Protein AF-A0AAU7U6W8-F1 (afdb_monomer)

pLDDT: mean 80.26, std 17.43, range [21.86, 97.75]

Organism: NCBI:txid694439

Radius of gyration: 20.8 Å; Cα contacts (8 Å, |Δi|>4): 587; chains: 1; bounding box: 49×66×52 Å

Structure (mmCIF, N/CA/C/O backbone):
data_AF-A0AAU7U6W8-F1
#
_entry.id   AF-A0AAU7U6W8-F1
#
loop_
_atom_site.group_PDB
_atom_site.id
_atom_site.type_symbol
_atom_site.label_atom_id
_atom_site.label_alt_id
_atom_site.label_comp_id
_atom_site.label_asym_id
_atom_site.label_entity_id
_atom_site.label_seq_id
_atom_site.pdbx_PDB_ins_code
_atom_site.Cartn_x
_atom_site.Cartn_y
_atom_site.Cartn_z
_atom_site.occupancy
_atom_site.B_iso_or_equiv
_atom_site.auth_seq_id
_atom_site.auth_comp_id
_atom_site.auth_asym_id
_atom_site.auth_atom_id
_atom_site.pdbx_PDB_model_num
ATOM 1 N N . MET A 1 1 ? 2.003 -12.734 16.819 1.00 37.19 1 MET A N 1
ATOM 2 C CA . MET A 1 1 ? 2.638 -13.748 15.953 1.00 37.19 1 MET A CA 1
ATOM 3 C C . MET A 1 1 ? 1.635 -14.124 14.878 1.00 37.19 1 MET A C 1
ATOM 5 O O . MET A 1 1 ? 0.675 -14.835 15.171 1.00 37.19 1 MET A O 1
ATOM 9 N N . ARG A 1 2 ? 1.799 -13.573 13.674 1.00 48.47 2 ARG A N 1
ATOM 10 C CA . ARG A 1 2 ? 1.061 -13.998 12.485 1.00 48.47 2 ARG A CA 1
ATOM 11 C C . ARG A 1 2 ? 1.274 -15.499 12.285 1.00 48.47 2 ARG A C 1
ATOM 13 O O . ARG A 1 2 ? 2.402 -15.979 12.360 1.00 48.47 2 ARG A O 1
ATOM 20 N N . ARG A 1 3 ? 0.199 -16.268 12.082 1.00 44.19 3 ARG A N 1
ATOM 21 C CA . ARG A 1 3 ? 0.349 -17.634 11.563 1.00 44.19 3 ARG A CA 1
ATOM 22 C C . ARG A 1 3 ? 0.648 -17.501 10.078 1.00 44.19 3 ARG A C 1
ATOM 24 O O . ARG A 1 3 ? -0.109 -16.837 9.373 1.00 44.19 3 ARG A O 1
ATOM 31 N N . LEU A 1 4 ? 1.747 -18.103 9.633 1.00 52.22 4 LEU A N 1
ATOM 32 C CA . LEU A 1 4 ? 2.069 -18.187 8.212 1.00 52.22 4 LEU A CA 1
ATOM 33 C C . LEU A 1 4 ? 0.865 -18.747 7.443 1.00 52.22 4 LEU A C 1
ATOM 35 O O . LEU A 1 4 ? 0.163 -19.624 7.971 1.00 52.22 4 LEU A O 1
ATOM 39 N N . PRO A 1 5 ? 0.650 -18.327 6.187 1.00 56.53 5 PRO A N 1
ATOM 40 C CA . PRO A 1 5 ? -0.171 -19.106 5.279 1.00 56.53 5 PRO A CA 1
ATOM 41 C C . PRO A 1 5 ? 0.381 -20.543 5.263 1.00 56.53 5 PRO A C 1
ATOM 43 O O . PRO A 1 5 ? 1.592 -20.718 5.099 1.00 56.53 5 PRO A O 1
ATOM 46 N N . PRO A 1 6 ? -0.454 -21.585 5.427 1.00 62.78 6 PRO A N 1
ATOM 47 C CA . PRO A 1 6 ? 0.004 -22.978 5.501 1.00 62.78 6 PRO A CA 1
ATOM 48 C C . PRO A 1 6 ? 0.821 -23.429 4.276 1.00 62.78 6 PRO A C 1
ATOM 50 O O . PRO A 1 6 ? 1.491 -24.460 4.324 1.00 62.78 6 PRO A O 1
ATOM 53 N N . ASP A 1 7 ? 0.796 -22.656 3.190 1.00 72.69 7 ASP A N 1
ATOM 54 C CA . ASP A 1 7 ? 1.505 -22.936 1.951 1.00 72.69 7 ASP A CA 1
ATOM 55 C C . ASP A 1 7 ? 3.023 -22.724 1.994 1.00 72.69 7 ASP A C 1
ATOM 57 O O . ASP A 1 7 ? 3.719 -23.503 1.348 1.00 72.69 7 ASP A O 1
ATOM 61 N N . GLN A 1 8 ? 3.566 -21.756 2.745 1.00 78.81 8 GLN A N 1
ATOM 62 C CA . GLN A 1 8 ? 5.020 -21.493 2.733 1.00 78.81 8 GLN A CA 1
ATOM 63 C C . GLN A 1 8 ? 5.813 -22.697 3.269 1.00 78.81 8 GLN A C 1
ATOM 65 O O . GLN A 1 8 ? 6.603 -23.302 2.547 1.00 78.81 8 GLN A O 1
ATOM 70 N N . ALA A 1 9 ? 5.501 -23.144 4.490 1.00 82.44 9 ALA A N 1
ATOM 71 C CA . ALA A 1 9 ? 6.134 -24.326 5.080 1.00 82.44 9 ALA A CA 1
ATOM 72 C C . ALA A 1 9 ? 5.862 -25.606 4.268 1.00 82.44 9 ALA A C 1
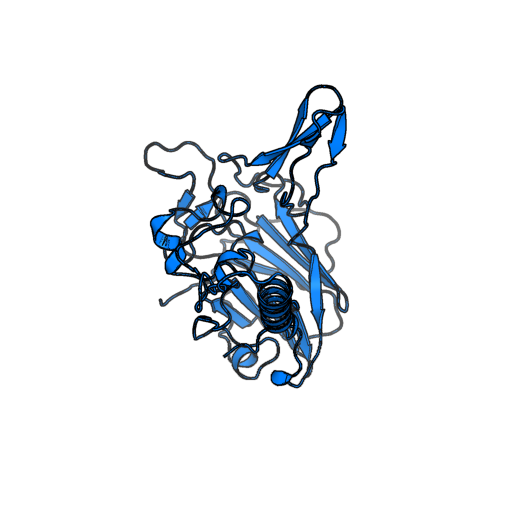ATOM 74 O O . ALA A 1 9 ? 6.702 -26.503 4.200 1.00 82.44 9 ALA A O 1
ATOM 75 N N . ARG A 1 10 ? 4.688 -25.705 3.626 1.00 87.19 10 ARG A N 1
ATOM 76 C CA . ARG A 1 10 ? 4.359 -26.831 2.742 1.00 87.19 10 ARG A CA 1
ATOM 77 C C . ARG A 1 10 ? 5.283 -26.875 1.523 1.00 87.19 10 ARG A C 1
ATOM 79 O O . ARG A 1 10 ? 5.679 -27.971 1.132 1.00 87.19 10 ARG A O 1
ATOM 86 N N . ILE A 1 11 ? 5.606 -25.724 0.929 1.00 89.94 11 ILE A N 1
ATOM 87 C CA . ILE A 1 11 ? 6.529 -25.626 -0.210 1.00 89.94 11 ILE A CA 1
ATOM 88 C C . ILE A 1 11 ? 7.937 -26.051 0.212 1.00 89.94 11 ILE A C 1
ATOM 90 O O . ILE A 1 11 ? 8.522 -26.893 -0.463 1.00 89.94 11 ILE A O 1
ATOM 94 N N . ASP A 1 12 ? 8.444 -25.573 1.350 1.00 90.69 12 ASP A N 1
ATOM 95 C CA . ASP A 1 12 ? 9.777 -25.957 1.842 1.00 90.69 12 ASP A CA 1
ATOM 96 C C . ASP A 1 12 ? 9.891 -27.463 2.107 1.00 90.69 12 ASP A C 1
ATOM 98 O O . ASP A 1 12 ? 10.869 -28.104 1.718 1.00 90.69 12 ASP A O 1
ATOM 102 N N . VAL A 1 13 ? 8.857 -28.058 2.713 1.00 91.31 13 VAL A N 1
ATOM 103 C CA . VAL A 1 13 ? 8.782 -29.511 2.923 1.00 91.31 13 VAL A CA 1
ATOM 104 C C . VAL A 1 13 ? 8.785 -30.263 1.592 1.00 91.31 13 VAL A C 1
ATOM 106 O O . VAL A 1 13 ? 9.406 -31.321 1.483 1.00 91.31 13 VAL A O 1
ATOM 109 N N . GLU A 1 14 ? 8.100 -29.746 0.574 1.00 93.81 14 GLU A N 1
ATOM 110 C CA . GLU A 1 14 ? 8.078 -30.370 -0.748 1.00 93.81 14 GLU A CA 1
ATOM 111 C C . GLU A 1 14 ? 9.434 -30.263 -1.459 1.00 93.81 14 GLU A C 1
ATOM 113 O O . GLU A 1 14 ? 9.902 -31.242 -2.041 1.00 93.81 14 GLU A O 1
ATOM 118 N N . LEU A 1 15 ? 10.119 -29.124 -1.344 1.00 94.19 15 LEU A N 1
ATOM 119 C CA . LEU A 1 15 ? 11.472 -28.945 -1.873 1.00 94.19 15 LEU A CA 1
ATOM 120 C C . LEU A 1 15 ? 12.479 -29.884 -1.189 1.00 94.19 15 LEU A C 1
ATOM 122 O O . LEU A 1 15 ? 13.266 -30.531 -1.881 1.00 94.19 15 LEU A O 1
ATOM 126 N N . ASP A 1 16 ? 12.419 -30.046 0.138 1.00 94.50 16 ASP A N 1
ATOM 127 C CA . ASP A 1 16 ? 13.250 -31.021 0.868 1.00 94.50 16 ASP A CA 1
ATOM 128 C C . ASP A 1 16 ? 12.986 -32.461 0.398 1.00 94.50 16 ASP A C 1
ATOM 130 O O . ASP A 1 16 ? 13.926 -33.232 0.178 1.00 94.50 16 ASP A O 1
ATOM 134 N N . ARG A 1 17 ? 11.721 -32.829 0.153 1.00 95.69 17 ARG A N 1
ATOM 135 C CA . ARG A 1 17 ? 11.385 -34.146 -0.415 1.00 95.69 17 ARG A CA 1
ATOM 136 C C . ARG A 1 17 ? 12.012 -34.351 -1.790 1.00 95.69 17 ARG A C 1
ATOM 138 O O . ARG A 1 17 ? 12.578 -35.419 -2.023 1.00 95.69 17 ARG A O 1
ATOM 145 N N . ILE A 1 18 ? 11.951 -33.354 -2.673 1.00 96.94 18 ILE A N 1
ATOM 146 C CA . ILE A 1 18 ? 12.558 -33.419 -4.012 1.00 96.94 18 ILE A CA 1
ATOM 147 C C . ILE A 1 18 ? 14.082 -33.582 -3.911 1.00 96.94 18 ILE A C 1
ATOM 149 O O . ILE A 1 18 ? 14.655 -34.436 -4.592 1.00 96.94 18 ILE A O 1
ATOM 153 N N . ILE A 1 19 ? 14.745 -32.831 -3.027 1.00 96.75 19 ILE A N 1
ATOM 154 C CA . ILE A 1 19 ? 16.194 -32.936 -2.771 1.00 96.75 19 ILE A CA 1
ATOM 155 C C . ILE A 1 19 ? 16.567 -34.362 -2.342 1.00 96.75 19 ILE A C 1
ATOM 157 O O . ILE A 1 19 ? 17.503 -34.954 -2.885 1.00 96.75 19 ILE A O 1
ATOM 161 N N . ARG A 1 20 ? 15.801 -34.959 -1.420 1.00 94.94 20 ARG A N 1
ATOM 162 C CA . ARG A 1 20 ? 16.033 -36.341 -0.967 1.00 94.94 20 ARG A CA 1
ATOM 163 C C . ARG A 1 20 ? 15.796 -37.365 -2.073 1.00 94.94 20 ARG A C 1
ATOM 165 O O . ARG A 1 20 ? 16.605 -38.272 -2.246 1.00 94.94 20 ARG A O 1
ATOM 172 N N . GLN A 1 21 ? 14.712 -37.225 -2.835 1.00 97.75 21 GLN A N 1
ATOM 173 C CA . GLN A 1 21 ? 14.369 -38.140 -3.932 1.00 97.75 21 GLN A CA 1
ATOM 174 C C . GLN A 1 21 ? 15.388 -38.102 -5.077 1.00 97.75 21 GLN A C 1
ATOM 176 O O . GLN A 1 21 ? 15.573 -39.101 -5.769 1.00 97.75 21 GLN A O 1
ATOM 181 N N . THR A 1 22 ? 16.069 -36.972 -5.263 1.00 97.56 22 THR A N 1
ATOM 182 C CA . THR A 1 22 ? 17.105 -36.786 -6.289 1.00 97.56 22 THR A CA 1
ATOM 183 C C . THR A 1 22 ? 18.518 -37.126 -5.800 1.00 97.56 22 THR A C 1
ATOM 185 O O . THR A 1 22 ? 19.480 -36.935 -6.542 1.00 97.56 22 THR A O 1
ATOM 188 N N . ASN A 1 23 ? 18.655 -37.680 -4.586 1.00 96.44 23 ASN A N 1
ATOM 189 C CA . ASN A 1 23 ? 19.931 -38.060 -3.968 1.00 96.44 23 ASN A CA 1
ATOM 190 C C . ASN A 1 23 ? 20.935 -36.891 -3.873 1.00 96.44 23 ASN A C 1
ATOM 192 O O . ASN A 1 23 ? 22.145 -37.069 -4.031 1.00 96.44 23 ASN A O 1
ATOM 196 N N . LEU A 1 24 ? 20.422 -35.681 -3.635 1.00 96.50 24 LEU A N 1
ATOM 197 C CA . LEU A 1 24 ? 21.230 -34.503 -3.337 1.00 96.50 24 LEU A CA 1
ATOM 198 C C . LEU A 1 24 ? 21.594 -34.473 -1.844 1.00 96.50 24 LEU A C 1
ATOM 200 O O . LEU A 1 24 ? 20.912 -35.056 -1.005 1.00 96.50 24 LEU A O 1
ATOM 204 N N . ALA A 1 25 ? 22.682 -33.777 -1.508 1.00 94.62 25 ALA A N 1
ATOM 205 C CA . ALA A 1 25 ? 23.260 -33.792 -0.161 1.00 94.62 25 ALA A CA 1
ATOM 206 C C . ALA A 1 25 ? 22.392 -33.112 0.919 1.00 94.62 25 ALA A C 1
ATOM 208 O O . ALA A 1 25 ? 22.603 -33.353 2.106 1.00 94.62 25 ALA A O 1
ATOM 209 N N . GLY A 1 26 ? 21.441 -32.260 0.525 1.00 93.12 26 GLY A N 1
ATOM 210 C CA . GLY A 1 26 ? 20.565 -31.521 1.431 1.00 93.12 26 GLY A CA 1
ATOM 211 C C . GLY A 1 26 ? 20.182 -30.145 0.886 1.00 93.12 26 GLY A C 1
ATOM 212 O O . GLY A 1 26 ? 20.578 -29.768 -0.217 1.00 93.12 26 GLY A O 1
ATOM 213 N N . GLY A 1 27 ? 19.406 -29.406 1.677 1.00 90.81 27 GLY A N 1
ATOM 214 C CA . GLY A 1 27 ? 19.019 -28.022 1.418 1.00 90.81 27 GLY A CA 1
ATOM 215 C C . GLY A 1 27 ? 19.171 -27.169 2.673 1.00 90.81 27 GLY A C 1
ATOM 216 O O . GLY A 1 27 ? 19.246 -27.692 3.786 1.00 90.81 27 GLY A O 1
ATOM 217 N N . ILE A 1 28 ? 19.222 -25.854 2.488 1.00 91.69 28 ILE A N 1
ATOM 218 C CA . ILE A 1 28 ? 19.193 -24.878 3.576 1.00 91.69 28 ILE A CA 1
ATOM 219 C C . ILE A 1 28 ? 18.024 -23.927 3.349 1.00 91.69 28 ILE A C 1
ATOM 221 O O . ILE A 1 28 ? 17.781 -23.501 2.221 1.00 91.69 28 ILE A O 1
ATOM 225 N N . VAL A 1 29 ? 17.317 -23.588 4.424 1.00 89.00 29 VAL A N 1
ATOM 226 C CA . VAL A 1 29 ? 16.395 -22.451 4.419 1.00 89.00 29 VAL A CA 1
ATOM 227 C C . VAL A 1 29 ? 17.255 -21.194 4.472 1.00 89.00 29 VAL A C 1
ATOM 229 O O . VAL A 1 29 ? 18.092 -21.057 5.365 1.00 89.00 29 VAL A O 1
ATOM 232 N N . PHE A 1 30 ? 17.098 -20.321 3.478 1.00 86.06 30 PHE A N 1
ATOM 233 C CA . PHE A 1 30 ? 17.956 -19.150 3.308 1.00 86.06 30 PHE A CA 1
ATOM 234 C C . PHE A 1 30 ? 17.791 -18.134 4.453 1.00 86.06 30 PHE A C 1
ATOM 236 O O . PHE A 1 30 ? 18.791 -17.655 4.984 1.00 86.06 30 PHE A O 1
ATOM 243 N N . ALA A 1 31 ? 16.553 -17.866 4.875 1.00 87.94 31 ALA A N 1
ATOM 244 C CA . ALA A 1 31 ? 16.238 -16.963 5.977 1.00 87.94 31 ALA A CA 1
ATOM 245 C C . ALA A 1 31 ? 15.113 -17.538 6.848 1.00 87.94 31 ALA A C 1
ATOM 247 O O . ALA A 1 31 ? 14.138 -18.087 6.341 1.00 87.94 31 ALA A O 1
ATOM 248 N N . TRP A 1 32 ? 15.267 -17.427 8.169 1.00 87.25 32 TRP A N 1
ATOM 249 C CA . TRP A 1 32 ? 14.261 -17.873 9.144 1.00 87.25 32 TRP A CA 1
ATOM 250 C C . TRP A 1 32 ? 13.347 -16.744 9.618 1.00 87.25 32 TRP A C 1
ATOM 252 O O . TRP A 1 32 ? 12.208 -17.001 9.993 1.00 87.25 32 TRP A O 1
ATOM 262 N N . LEU A 1 33 ? 13.866 -15.521 9.632 1.00 89.19 33 LEU A N 1
ATOM 263 C CA . LEU A 1 33 ? 13.152 -14.300 9.992 1.00 89.19 33 LEU A CA 1
ATOM 264 C C . LEU A 1 33 ? 12.862 -13.518 8.713 1.00 89.19 33 LEU A C 1
ATOM 266 O O . LEU A 1 33 ? 13.557 -13.717 7.713 1.00 89.19 33 LEU A O 1
ATOM 270 N N . ASP A 1 34 ? 11.877 -12.630 8.765 1.00 88.62 34 ASP A N 1
ATOM 271 C CA . ASP A 1 34 ? 11.649 -11.669 7.688 1.00 88.62 34 ASP A CA 1
ATOM 272 C C . ASP A 1 34 ? 12.883 -10.780 7.468 1.00 88.62 34 ASP A C 1
ATOM 274 O O . ASP A 1 34 ? 13.622 -10.451 8.403 1.00 88.62 34 ASP A O 1
ATOM 278 N N . GLU A 1 35 ? 13.124 -10.376 6.222 1.00 87.56 35 GLU A N 1
ATOM 279 C CA . GLU A 1 35 ? 14.345 -9.673 5.830 1.00 87.56 35 GLU A CA 1
ATOM 280 C C . GLU A 1 35 ? 14.108 -8.168 5.672 1.00 87.56 35 GLU A C 1
ATOM 282 O O . GLU A 1 35 ? 14.399 -7.598 4.629 1.00 87.56 35 GLU A O 1
ATOM 287 N N . TRP A 1 36 ? 13.665 -7.497 6.739 1.00 85.38 36 TRP A N 1
ATOM 288 C CA . TRP A 1 36 ? 13.328 -6.056 6.768 1.00 85.38 36 TRP A CA 1
ATOM 289 C C . TRP A 1 36 ? 14.465 -5.092 6.381 1.00 85.38 36 TRP A C 1
ATOM 291 O O . TRP A 1 36 ? 14.286 -3.884 6.298 1.00 85.38 36 TRP A O 1
ATOM 301 N N . PHE A 1 37 ? 15.685 -5.592 6.197 1.00 82.06 37 PHE A N 1
ATOM 302 C CA . PHE A 1 37 ? 16.814 -4.803 5.699 1.00 82.06 37 PHE A CA 1
ATOM 303 C C . PHE A 1 37 ? 16.984 -4.894 4.178 1.00 82.06 37 PHE A C 1
ATOM 305 O O . PHE A 1 37 ? 17.781 -4.149 3.596 1.00 82.06 37 PHE A O 1
ATOM 312 N N . LYS A 1 38 ? 16.290 -5.834 3.538 1.00 85.88 38 LYS A N 1
ATOM 313 C CA . LYS A 1 38 ? 16.224 -5.977 2.093 1.00 85.88 38 LYS A CA 1
ATOM 314 C C . LYS A 1 38 ? 14.994 -5.276 1.562 1.00 85.88 38 LYS A C 1
ATOM 316 O O . LYS A 1 38 ? 14.064 -4.960 2.283 1.00 85.88 38 LYS A O 1
ATOM 321 N N . ARG A 1 39 ? 15.052 -5.032 0.263 1.00 86.88 39 ARG A N 1
ATOM 322 C CA . ARG A 1 39 ? 13.978 -4.442 -0.513 1.00 86.88 39 ARG A CA 1
ATOM 323 C C . ARG A 1 39 ? 13.900 -5.192 -1.821 1.00 86.88 39 ARG A C 1
ATOM 325 O O . ARG A 1 39 ? 14.940 -5.581 -2.369 1.00 86.88 39 ARG A O 1
ATOM 332 N N . ASN A 1 40 ? 12.696 -5.384 -2.326 1.00 86.56 40 ASN A N 1
ATOM 333 C CA . ASN A 1 40 ? 12.519 -5.951 -3.647 1.00 86.56 40 ASN A CA 1
ATOM 334 C C . ASN A 1 40 ? 12.584 -4.860 -4.729 1.00 86.56 40 ASN A C 1
ATOM 336 O O . ASN A 1 40 ? 12.441 -3.659 -4.483 1.00 86.56 40 ASN A O 1
ATOM 340 N N . TRP A 1 41 ? 12.775 -5.287 -5.979 1.00 85.69 41 TRP A N 1
ATOM 341 C CA . TRP A 1 41 ? 12.911 -4.368 -7.116 1.00 85.69 41 TRP A CA 1
ATOM 342 C C . TRP A 1 41 ? 11.679 -3.501 -7.390 1.00 85.69 41 TRP A C 1
ATOM 344 O O . TRP A 1 41 ? 11.779 -2.534 -8.140 1.00 85.69 41 TRP A O 1
ATOM 354 N N . MET A 1 42 ? 10.516 -3.865 -6.852 1.00 86.31 42 MET A N 1
ATOM 355 C CA . MET A 1 42 ? 9.261 -3.149 -7.051 1.00 86.31 42 MET A CA 1
ATOM 356 C C . MET A 1 42 ? 9.151 -1.928 -6.134 1.00 86.31 42 MET A C 1
ATOM 358 O O . MET A 1 42 ? 8.522 -0.947 -6.533 1.00 86.31 42 MET A O 1
ATOM 362 N N . TYR A 1 43 ? 9.790 -1.973 -4.957 1.00 88.19 43 TYR A N 1
ATOM 363 C CA . TYR A 1 43 ? 9.702 -0.924 -3.935 1.00 88.19 43 TYR A CA 1
ATOM 364 C C . TYR A 1 43 ? 11.024 -0.203 -3.649 1.00 88.19 43 TYR A C 1
ATOM 366 O O . TYR A 1 43 ? 10.991 0.832 -2.990 1.00 88.19 43 TYR A O 1
ATOM 374 N N . PHE A 1 44 ? 12.165 -0.631 -4.217 1.00 88.38 44 PHE A N 1
ATOM 375 C CA . PHE A 1 44 ? 13.456 0.076 -4.077 1.00 88.38 44 PHE A CA 1
ATOM 376 C C . PHE A 1 44 ? 13.359 1.595 -4.273 1.00 88.38 44 PHE A C 1
ATOM 378 O O . PHE A 1 44 ? 13.954 2.356 -3.513 1.00 88.38 44 PHE A O 1
ATOM 385 N N . ASP A 1 45 ? 12.628 2.019 -5.305 1.00 88.06 45 ASP A N 1
ATOM 386 C CA . ASP A 1 45 ? 12.471 3.426 -5.677 1.00 88.06 45 ASP A CA 1
ATOM 387 C C . ASP A 1 45 ? 11.409 4.165 -4.836 1.00 88.06 45 ASP A C 1
ATOM 389 O O . ASP A 1 45 ? 11.313 5.393 -4.880 1.00 88.06 45 ASP A O 1
ATOM 393 N N . LEU A 1 46 ? 10.600 3.425 -4.075 1.00 90.00 46 LEU A N 1
ATOM 394 C CA . LEU A 1 46 ? 9.517 3.941 -3.238 1.00 90.00 46 LEU A CA 1
ATOM 395 C C . LEU A 1 46 ? 9.923 4.048 -1.763 1.00 90.00 46 LEU A C 1
ATOM 397 O O . LEU A 1 46 ? 9.329 4.838 -1.040 1.00 90.00 46 LEU A O 1
ATOM 401 N N . GLU A 1 47 ? 10.969 3.342 -1.339 1.00 91.50 47 GLU A N 1
ATOM 402 C CA . GLU A 1 47 ? 11.473 3.351 0.036 1.00 91.50 47 GLU A CA 1
ATOM 403 C C . GLU A 1 47 ? 12.766 4.152 0.165 1.00 91.50 47 GLU A C 1
ATOM 405 O O . GLU A 1 47 ? 13.875 3.675 -0.123 1.00 91.50 47 GLU A O 1
ATOM 410 N N . ARG A 1 48 ? 12.618 5.418 0.560 1.00 90.62 48 ARG A N 1
ATOM 411 C CA . ARG A 1 48 ? 13.707 6.397 0.556 1.00 90.62 48 ARG A CA 1
ATOM 412 C C . ARG A 1 48 ? 13.641 7.315 1.783 1.00 90.62 48 ARG A C 1
ATOM 414 O O . ARG A 1 48 ? 12.582 7.901 2.027 1.00 90.62 48 ARG A O 1
ATOM 421 N N . PRO A 1 49 ? 14.773 7.509 2.490 1.00 90.00 49 PRO A N 1
ATOM 422 C CA . PRO A 1 49 ? 16.104 6.979 2.175 1.00 90.00 49 PRO A CA 1
ATOM 423 C C . PRO A 1 49 ? 16.258 5.489 2.530 1.00 90.00 49 PRO A C 1
ATOM 425 O O . PRO A 1 49 ? 15.738 5.008 3.531 1.00 90.00 49 PRO A O 1
ATOM 428 N N . ALA A 1 50 ? 17.062 4.778 1.738 1.00 88.62 50 ALA A N 1
ATOM 429 C CA . ALA A 1 50 ? 17.291 3.332 1.846 1.00 88.62 50 ALA A CA 1
ATOM 430 C C . ALA A 1 50 ? 17.716 2.837 3.240 1.00 88.62 50 ALA A C 1
ATOM 432 O O . ALA A 1 50 ? 17.440 1.705 3.622 1.00 88.62 50 ALA A O 1
ATOM 433 N N . ILE A 1 51 ? 18.454 3.668 3.978 1.00 89.38 51 ILE A N 1
ATOM 434 C CA . ILE A 1 51 ? 18.997 3.318 5.294 1.00 89.38 51 ILE A CA 1
ATOM 435 C C . ILE A 1 51 ? 17.906 3.208 6.371 1.00 89.38 51 ILE A C 1
ATOM 437 O O . ILE A 1 51 ? 18.137 2.596 7.412 1.00 89.38 51 ILE A O 1
ATOM 441 N N . ASN A 1 52 ? 16.723 3.776 6.117 1.00 89.94 52 ASN A N 1
ATOM 442 C CA . ASN A 1 52 ? 15.623 3.814 7.072 1.00 89.94 52 ASN A CA 1
ATOM 443 C C . ASN A 1 52 ? 14.605 2.682 6.883 1.00 89.94 52 ASN A C 1
ATOM 445 O O . ASN A 1 52 ? 13.781 2.513 7.774 1.00 89.94 52 ASN A O 1
ATOM 449 N N . THR A 1 53 ? 14.680 1.881 5.811 1.00 87.75 53 THR A N 1
ATOM 450 C CA . THR A 1 53 ? 13.762 0.744 5.583 1.00 87.75 53 THR A CA 1
ATOM 451 C C . THR A 1 53 ? 13.578 -0.155 6.815 1.00 87.75 53 THR A C 1
ATOM 453 O O . THR A 1 53 ? 12.435 -0.378 7.186 1.00 87.75 53 THR A O 1
ATOM 456 N N . PRO A 1 54 ? 14.625 -0.551 7.577 1.00 88.56 54 PRO A N 1
ATOM 457 C CA . PRO A 1 54 ? 14.432 -1.410 8.753 1.00 88.56 54 PRO A CA 1
ATOM 458 C C . PRO A 1 54 ? 13.608 -0.800 9.904 1.00 88.56 54 PRO A C 1
ATOM 460 O O . PRO A 1 54 ? 13.412 -1.461 10.922 1.00 88.56 54 PRO A O 1
ATOM 463 N N . GLN A 1 55 ? 13.225 0.479 9.823 1.00 87.56 55 GLN A N 1
ATOM 464 C CA . GLN A 1 55 ? 12.542 1.209 10.896 1.00 87.56 55 GLN A CA 1
ATOM 465 C C . GLN A 1 55 ? 11.013 1.171 10.785 1.00 87.56 55 GLN A C 1
ATOM 467 O O . GLN A 1 55 ? 10.334 1.634 11.700 1.00 87.56 55 GLN A O 1
ATOM 472 N N . TRP A 1 56 ? 10.464 0.670 9.682 1.00 88.00 56 TRP A N 1
ATOM 473 C CA . TRP A 1 56 ? 9.026 0.606 9.434 1.00 88.00 56 TRP A CA 1
ATOM 474 C C . TRP A 1 56 ? 8.698 -0.628 8.588 1.00 88.00 56 TRP A C 1
ATOM 476 O O . TRP A 1 56 ? 9.612 -1.283 8.106 1.00 88.00 56 TRP A O 1
ATOM 486 N N . LEU A 1 57 ? 7.412 -0.969 8.468 1.00 88.50 57 LEU A N 1
ATOM 487 C CA . LEU A 1 57 ? 6.968 -2.144 7.716 1.00 88.50 57 LEU A CA 1
ATOM 488 C C . LEU A 1 57 ? 6.318 -1.703 6.401 1.00 88.50 57 LEU A C 1
ATOM 490 O O . LEU A 1 57 ? 5.255 -1.073 6.411 1.00 88.50 57 LEU A O 1
ATOM 494 N N . ASN A 1 58 ? 6.898 -2.069 5.264 1.00 90.50 58 ASN A N 1
ATOM 495 C CA . ASN A 1 58 ? 6.221 -1.989 3.980 1.00 90.50 58 ASN A CA 1
ATOM 496 C C . ASN A 1 58 ? 5.473 -3.297 3.717 1.00 90.50 58 ASN A C 1
ATOM 498 O O . ASN A 1 58 ? 6.003 -4.242 3.143 1.00 90.50 58 ASN A O 1
ATOM 502 N N . THR A 1 59 ? 4.182 -3.325 4.050 1.00 88.31 59 THR A N 1
ATOM 503 C CA . THR A 1 59 ? 3.329 -4.516 3.858 1.00 88.31 59 THR A CA 1
ATOM 504 C C . THR A 1 59 ? 3.187 -4.984 2.407 1.00 88.31 59 THR A C 1
ATOM 506 O O . THR A 1 59 ? 2.682 -6.080 2.156 1.00 88.31 59 THR A O 1
ATOM 509 N N . LEU A 1 60 ? 3.605 -4.161 1.441 1.00 89.00 60 LEU A N 1
ATOM 510 C CA . LEU A 1 60 ? 3.641 -4.533 0.033 1.00 89.00 60 LEU A CA 1
ATOM 511 C C . LEU A 1 60 ? 4.991 -5.139 -0.388 1.00 89.00 60 LEU A C 1
ATOM 513 O O . LEU A 1 60 ? 5.032 -5.832 -1.405 1.00 89.00 60 LEU A O 1
ATOM 517 N N . ASP A 1 61 ? 6.078 -4.922 0.362 1.00 89.75 61 ASP A N 1
ATOM 518 C CA . ASP A 1 61 ? 7.372 -5.537 0.068 1.00 89.75 61 ASP A CA 1
ATOM 519 C C . ASP A 1 61 ? 7.410 -6.987 0.567 1.00 89.75 61 ASP A C 1
ATOM 521 O O . ASP A 1 61 ? 7.362 -7.287 1.757 1.00 89.75 61 ASP A O 1
ATOM 525 N N . ALA A 1 62 ? 7.511 -7.921 -0.378 1.00 87.00 62 ALA A N 1
ATOM 526 C CA . ALA A 1 62 ? 7.578 -9.340 -0.071 1.00 87.00 62 ALA A CA 1
ATOM 527 C C . ALA A 1 62 ? 8.837 -9.752 0.724 1.00 87.00 62 ALA A C 1
ATOM 529 O O . ALA A 1 62 ? 8.772 -10.753 1.436 1.00 87.00 62 ALA A O 1
ATOM 530 N N . GLU A 1 63 ? 9.952 -9.006 0.648 1.00 87.31 63 GLU A N 1
ATOM 531 C CA . GLU A 1 63 ? 11.170 -9.282 1.439 1.00 87.31 63 GLU A CA 1
ATOM 532 C C . GLU A 1 63 ? 10.894 -9.212 2.947 1.00 87.31 63 GLU A C 1
ATOM 534 O O . GLU A 1 63 ? 11.479 -9.961 3.734 1.00 87.31 63 GLU A O 1
ATOM 539 N N . GLU A 1 64 ? 9.928 -8.387 3.350 1.00 88.81 64 GLU A N 1
ATOM 540 C CA . GLU A 1 64 ? 9.516 -8.214 4.742 1.00 88.81 64 GLU A CA 1
ATOM 541 C C . GLU A 1 64 ? 8.545 -9.307 5.228 1.00 88.81 64 GLU A C 1
ATOM 543 O O . GLU A 1 64 ? 8.072 -9.254 6.365 1.00 88.81 64 GLU A O 1
ATOM 548 N N . HIS A 1 65 ? 8.253 -10.312 4.387 1.00 86.44 65 HIS A N 1
ATOM 549 C CA . HIS A 1 65 ? 7.257 -11.361 4.647 1.00 86.44 65 HIS A CA 1
ATOM 550 C C . HIS A 1 65 ? 7.652 -12.777 4.164 1.00 86.44 65 HIS A C 1
ATOM 552 O O . HIS A 1 65 ? 6.795 -13.671 4.086 1.00 86.44 65 HIS A O 1
ATOM 558 N N . TYR A 1 66 ? 8.917 -13.009 3.795 1.00 84.25 66 TYR A N 1
ATOM 559 C CA . TYR A 1 66 ? 9.392 -14.337 3.374 1.00 84.25 66 TYR A CA 1
ATOM 560 C C . TYR A 1 66 ? 9.734 -15.275 4.536 1.00 84.25 66 TYR A C 1
ATOM 562 O O . TYR A 1 66 ? 9.812 -16.489 4.328 1.00 84.25 66 TYR A O 1
ATOM 570 N N . GLY A 1 67 ? 9.975 -14.744 5.735 1.00 84.81 67 GLY A N 1
ATOM 571 C CA . GLY A 1 67 ? 10.457 -15.526 6.859 1.00 84.81 67 GLY A CA 1
ATOM 572 C C . GLY A 1 67 ? 9.363 -16.418 7.450 1.00 84.81 67 GLY A C 1
ATOM 573 O O . GLY A 1 67 ? 8.242 -15.964 7.678 1.00 84.81 67 GLY A O 1
ATOM 574 N N . PRO A 1 68 ? 9.658 -17.682 7.803 1.00 83.44 68 PRO A N 1
ATOM 575 C CA . PRO A 1 68 ? 8.715 -18.501 8.561 1.00 83.44 68 PRO A CA 1
ATOM 576 C C . PRO A 1 68 ? 8.452 -17.961 9.981 1.00 83.44 68 PRO A C 1
ATOM 578 O O . PRO A 1 68 ? 7.456 -18.310 10.619 1.00 83.44 68 PRO A O 1
ATOM 581 N N . ILE A 1 69 ? 9.344 -17.129 10.514 1.00 84.38 69 ILE A N 1
ATOM 582 C CA . ILE A 1 69 ? 9.156 -16.445 11.789 1.00 84.38 69 ILE A CA 1
ATOM 583 C C . ILE A 1 69 ? 8.892 -14.972 11.494 1.00 84.38 69 ILE A C 1
ATOM 585 O O . ILE A 1 69 ? 9.821 -14.220 11.209 1.00 84.38 69 ILE A O 1
ATOM 589 N N . ALA A 1 70 ? 7.623 -14.583 11.622 1.00 81.50 70 ALA A N 1
ATOM 590 C CA . ALA A 1 70 ? 7.206 -13.205 11.421 1.00 81.50 70 ALA A CA 1
ATOM 591 C C . ALA A 1 70 ? 7.820 -12.279 12.482 1.00 81.50 70 ALA A C 1
ATOM 593 O O . ALA A 1 70 ? 7.679 -12.539 13.686 1.00 81.50 70 ALA A O 1
ATOM 594 N N . THR A 1 71 ? 8.439 -11.184 12.045 1.00 80.56 71 THR A N 1
ATOM 595 C CA . THR A 1 71 ? 8.945 -10.111 12.920 1.00 80.56 71 THR A CA 1
ATOM 596 C C . THR A 1 71 ? 8.077 -8.859 12.853 1.00 80.56 71 THR A C 1
ATOM 598 O O . THR A 1 71 ? 8.589 -7.747 12.914 1.00 80.56 71 THR A O 1
ATOM 601 N N . ASP A 1 72 ? 6.759 -9.054 12.752 1.00 80.56 72 ASP A N 1
ATOM 602 C CA . ASP A 1 72 ? 5.768 -7.978 12.694 1.00 80.56 72 ASP A CA 1
ATOM 603 C C . ASP A 1 72 ? 5.943 -6.960 13.842 1.00 80.56 72 ASP A C 1
ATOM 605 O O . ASP A 1 72 ? 6.223 -7.345 14.990 1.00 80.56 72 ASP A O 1
ATOM 609 N N . PRO A 1 73 ? 5.720 -5.666 13.569 1.00 77.69 73 PRO A N 1
ATOM 610 C CA . PRO A 1 73 ? 5.872 -4.624 14.562 1.00 77.69 73 PRO A CA 1
ATOM 611 C C . PRO A 1 73 ? 4.761 -4.718 15.612 1.00 77.69 73 PRO A C 1
ATOM 613 O O . PRO A 1 73 ? 3.634 -5.143 15.344 1.00 77.69 73 PRO A O 1
ATOM 616 N N . GLN A 1 74 ? 5.068 -4.302 16.841 1.00 74.94 74 GLN A N 1
ATOM 617 C CA . GLN A 1 74 ? 4.027 -4.099 17.848 1.00 74.94 74 GLN A CA 1
ATOM 618 C C . GLN A 1 74 ? 3.284 -2.790 17.572 1.00 74.94 74 GLN A C 1
ATOM 620 O O . GLN A 1 74 ? 3.864 -1.840 17.054 1.00 74.94 74 GLN A O 1
ATOM 625 N N . GLY A 1 75 ? 2.015 -2.725 17.976 1.00 70.56 75 GLY A N 1
ATOM 626 C CA . GLY A 1 75 ? 1.228 -1.494 17.887 1.00 70.56 75 GLY A CA 1
ATOM 627 C C . GLY A 1 75 ? 0.420 -1.330 16.604 1.00 70.56 75 GLY A C 1
ATOM 628 O O . GLY A 1 75 ? -0.159 -0.271 16.429 1.00 70.56 75 GLY A O 1
ATOM 629 N N . ASP A 1 76 ? 0.334 -2.353 15.749 1.00 77.44 76 ASP A N 1
ATOM 630 C CA . ASP A 1 76 ? -0.663 -2.420 14.677 1.00 77.44 76 ASP A CA 1
ATOM 631 C C . ASP A 1 76 ? -1.951 -3.085 15.199 1.00 77.44 76 ASP A C 1
ATOM 633 O O . ASP A 1 76 ? -1.956 -4.303 15.437 1.00 77.44 76 ASP A O 1
ATOM 637 N N . PRO A 1 77 ? -3.055 -2.337 15.408 1.00 79.56 77 PRO A N 1
ATOM 638 C CA . PRO A 1 77 ? -4.325 -2.943 15.769 1.00 79.56 77 PRO A CA 1
ATOM 639 C C . PRO A 1 77 ? -4.781 -3.912 14.672 1.00 79.56 77 PRO A C 1
ATOM 641 O O . PRO A 1 77 ? -4.791 -3.565 13.486 1.00 79.56 77 PRO A O 1
ATOM 644 N N . PRO A 1 78 ? -5.211 -5.135 15.016 1.00 83.06 78 PRO A N 1
ATOM 645 C CA . PRO A 1 78 ? -5.886 -5.975 14.044 1.00 83.06 78 PRO A CA 1
ATOM 646 C C . PRO A 1 78 ? -7.174 -5.292 13.550 1.00 83.06 78 PRO A C 1
ATOM 648 O O . PRO A 1 78 ? -7.899 -4.650 14.315 1.00 83.06 78 PRO A O 1
ATOM 651 N N . LEU A 1 79 ? -7.508 -5.452 12.266 1.00 83.94 79 LEU A N 1
ATOM 652 C CA . LEU A 1 79 ? -8.757 -4.925 11.727 1.00 83.94 79 LEU A CA 1
ATOM 653 C C . LEU A 1 79 ? -9.963 -5.414 12.540 1.00 83.94 79 LEU A C 1
ATOM 655 O O . LEU A 1 79 ? -10.027 -6.571 12.950 1.00 83.94 79 LEU A O 1
ATOM 659 N N . CYS A 1 80 ? -10.918 -4.508 12.763 1.00 80.00 80 CYS A N 1
ATOM 660 C CA . CYS A 1 80 ? -12.132 -4.715 13.563 1.00 80.00 80 CYS A CA 1
ATOM 661 C C . CYS A 1 80 ? -11.919 -5.162 15.024 1.00 80.00 80 CYS A C 1
ATOM 663 O O . CYS A 1 80 ? -12.894 -5.522 15.689 1.00 80.00 80 CYS A O 1
ATOM 665 N N . SER A 1 81 ? -10.696 -5.083 15.556 1.00 80.62 81 SER A N 1
ATOM 666 C CA . SER A 1 81 ? -10.420 -5.411 16.954 1.00 80.62 81 SER A CA 1
ATOM 667 C C . SER A 1 81 ? -10.965 -4.360 17.934 1.00 80.62 81 SER A C 1
ATOM 669 O O . SER A 1 81 ? -11.473 -3.300 17.549 1.00 80.62 81 SER A O 1
ATOM 671 N N . ALA A 1 82 ? -10.890 -4.659 19.233 1.00 80.75 82 ALA A N 1
ATOM 672 C CA . ALA A 1 82 ? -11.268 -3.702 20.271 1.00 80.75 82 ALA A CA 1
ATOM 673 C C . ALA A 1 82 ? -10.294 -2.511 20.324 1.00 80.75 82 ALA A C 1
ATOM 675 O O . ALA A 1 82 ? -10.730 -1.380 20.524 1.00 80.75 82 ALA A O 1
ATOM 676 N N . GLU A 1 83 ? -9.006 -2.760 20.087 1.00 79.62 83 GLU A N 1
ATOM 677 C CA . GLU A 1 83 ? -7.933 -1.762 20.041 1.00 79.62 83 GLU A CA 1
ATOM 678 C C . GLU A 1 83 ? -8.198 -0.716 18.955 1.00 79.62 83 GLU A C 1
ATOM 680 O O . GLU A 1 83 ? -8.127 0.480 19.222 1.00 79.62 83 GLU A O 1
ATOM 685 N N . ALA A 1 84 ? -8.646 -1.145 17.772 1.00 75.56 84 ALA A N 1
ATOM 686 C CA . ALA A 1 84 ? -9.018 -0.236 16.691 1.00 75.56 84 ALA A CA 1
ATOM 687 C C . ALA A 1 84 ? -10.141 0.748 17.071 1.00 75.56 84 ALA A C 1
ATOM 689 O O . ALA A 1 84 ? -10.195 1.879 16.593 1.00 75.56 84 ALA A O 1
ATOM 690 N N . LYS A 1 85 ? -11.058 0.335 17.956 1.00 79.81 85 LYS A N 1
ATOM 691 C CA . LYS A 1 85 ? -12.146 1.194 18.457 1.00 79.81 85 LYS A CA 1
ATOM 692 C C . LYS A 1 85 ? -11.679 2.162 19.547 1.00 79.81 85 LYS A C 1
ATOM 694 O O . LYS A 1 85 ? -12.436 3.058 19.913 1.00 79.81 85 LYS A O 1
ATOM 699 N N . ALA A 1 86 ? -10.470 1.970 20.069 1.00 85.69 86 ALA A N 1
ATOM 700 C CA . ALA A 1 86 ? -9.833 2.829 21.059 1.00 85.69 86 ALA A CA 1
ATOM 701 C C . ALA A 1 86 ? -8.843 3.833 20.438 1.00 85.69 86 ALA A C 1
ATOM 703 O O . ALA A 1 86 ? -8.265 4.629 21.179 1.00 85.69 86 ALA A O 1
ATOM 704 N N . MET A 1 87 ? -8.676 3.828 19.106 1.00 87.25 87 MET A N 1
ATOM 705 C CA . MET A 1 87 ? -7.876 4.821 18.386 1.00 87.25 87 MET A CA 1
ATOM 706 C C . MET A 1 87 ? -8.325 6.255 18.716 1.00 87.25 87 MET A C 1
ATOM 708 O O . MET A 1 87 ? -9.521 6.503 18.921 1.00 87.25 87 MET A O 1
ATOM 712 N N . PRO A 1 88 ? -7.395 7.225 18.752 1.00 88.69 88 PRO A N 1
ATOM 713 C CA . PRO A 1 88 ? -7.732 8.609 19.041 1.00 88.69 88 PRO A CA 1
ATOM 714 C C . PRO A 1 88 ? -8.608 9.209 17.936 1.00 88.69 88 PRO A C 1
ATOM 716 O O . PRO A 1 88 ? -8.551 8.815 16.771 1.00 88.69 88 PRO A O 1
ATOM 719 N N . ALA A 1 89 ? -9.424 10.197 18.305 1.00 86.38 89 ALA A N 1
ATOM 720 C CA . ALA A 1 89 ? -10.185 10.969 17.331 1.00 86.38 89 ALA A CA 1
ATOM 721 C C . ALA A 1 89 ? -9.238 11.775 16.434 1.00 86.38 89 ALA A C 1
ATOM 723 O O . ALA A 1 89 ? -8.317 12.429 16.931 1.00 86.38 89 ALA A O 1
ATOM 724 N N . VAL A 1 90 ? -9.500 11.772 15.128 1.00 79.25 90 VAL A N 1
ATOM 725 C CA . VAL A 1 90 ? -8.714 12.545 14.166 1.00 79.25 90 VAL A CA 1
ATOM 726 C C . VAL A 1 90 ? -9.108 14.025 14.270 1.00 79.25 90 VAL A C 1
ATOM 728 O O . VAL A 1 90 ? -10.291 14.358 14.110 1.00 79.25 90 VAL A O 1
ATOM 731 N N . PRO A 1 91 ? -8.160 14.937 14.563 1.00 74.62 91 PRO A N 1
ATOM 732 C CA . PRO A 1 91 ? -8.439 16.368 14.606 1.00 74.62 91 PRO A CA 1
ATOM 733 C C . PRO A 1 91 ? -9.092 16.851 13.308 1.00 74.62 91 PRO A C 1
ATOM 735 O O . PRO A 1 91 ? -8.728 16.425 12.222 1.00 74.62 91 PRO A O 1
ATOM 738 N N . GLY A 1 92 ? -10.098 17.722 13.411 1.00 71.31 92 GLY A N 1
ATOM 739 C CA . GLY A 1 92 ? -10.784 18.265 12.231 1.00 71.31 92 GLY A CA 1
ATOM 740 C C . GLY A 1 92 ? -11.736 17.301 11.503 1.00 71.31 92 GLY A C 1
ATOM 741 O O . GLY A 1 92 ? -12.462 17.756 10.623 1.00 71.31 92 GLY A O 1
ATOM 742 N N . ALA A 1 93 ? -11.819 16.022 11.896 1.00 75.00 93 ALA A N 1
ATOM 743 C CA . ALA A 1 93 ? -12.687 15.019 11.270 1.00 75.00 93 ALA A CA 1
ATOM 744 C C . ALA A 1 93 ? -13.641 14.355 12.293 1.00 75.00 93 ALA A C 1
ATOM 746 O O . ALA A 1 93 ? -13.360 13.271 12.812 1.00 75.00 93 ALA A O 1
ATOM 747 N N . PRO A 1 94 ? -14.799 14.974 12.607 1.00 77.44 94 PRO A N 1
ATOM 748 C CA . PRO A 1 94 ? -15.739 14.448 13.596 1.00 77.44 94 PRO A CA 1
ATOM 749 C C . PRO A 1 94 ? -16.196 13.012 13.297 1.00 77.44 94 PRO A C 1
ATOM 751 O O . PRO A 1 94 ? -16.691 12.709 12.212 1.00 77.44 94 PRO A O 1
ATOM 754 N N . GLY A 1 95 ? -16.073 12.131 14.293 1.00 81.38 95 GLY A N 1
ATOM 755 C CA . GLY A 1 95 ? -16.497 10.731 14.193 1.00 81.38 95 GLY A CA 1
ATOM 756 C C . GLY A 1 95 ? -15.521 9.805 13.460 1.00 81.38 95 GLY A C 1
ATOM 757 O O . GLY A 1 95 ? -15.818 8.614 13.352 1.00 81.38 95 GLY A O 1
ATOM 758 N N . LEU A 1 96 ? -14.379 10.322 12.992 1.00 84.38 96 LEU A N 1
ATOM 759 C CA . LEU A 1 96 ? -13.259 9.513 12.523 1.00 84.38 96 LEU A CA 1
ATOM 760 C C . LEU A 1 96 ? -12.270 9.282 13.670 1.00 84.38 96 LEU A C 1
ATOM 762 O O . LEU A 1 96 ? -11.834 10.225 14.332 1.00 84.38 96 LEU A O 1
ATOM 766 N N . LEU A 1 97 ? -11.904 8.024 13.870 1.00 86.81 97 LEU A N 1
ATOM 767 C CA . LEU A 1 97 ? -10.780 7.605 14.695 1.00 86.81 97 LEU A CA 1
ATOM 768 C C . LEU A 1 97 ? -9.635 7.192 13.778 1.00 86.81 97 LEU A C 1
ATOM 770 O O . LEU A 1 97 ? -9.886 6.678 12.686 1.00 86.81 97 LEU A O 1
ATOM 774 N N . GLY A 1 98 ? -8.396 7.388 14.206 1.00 87.06 98 GLY A N 1
ATOM 775 C CA . GLY A 1 98 ? -7.273 6.950 13.400 1.00 87.06 98 GLY A CA 1
ATOM 776 C C . GLY A 1 98 ? -5.914 7.196 14.016 1.00 87.06 98 GLY A C 1
ATOM 777 O O . GLY A 1 98 ? -5.740 8.097 14.836 1.00 87.06 98 GLY A O 1
ATOM 778 N N . GLU A 1 99 ? -4.948 6.405 13.574 1.00 85.31 99 GLU A N 1
ATOM 779 C CA . GLU A 1 99 ? -3.554 6.515 13.975 1.00 85.31 99 GLU A CA 1
ATOM 780 C C . GLU A 1 99 ? -2.602 6.094 12.851 1.00 85.31 99 GLU A C 1
ATOM 782 O O . GLU A 1 99 ? -2.967 5.385 11.911 1.00 85.31 99 GLU A O 1
ATOM 787 N N . ALA A 1 100 ? -1.365 6.572 12.951 1.00 84.56 100 ALA A N 1
ATOM 788 C CA . ALA A 1 100 ? -0.257 6.079 12.152 1.00 84.56 100 ALA A CA 1
ATOM 789 C C . ALA A 1 100 ? 0.380 4.892 12.881 1.00 84.56 100 ALA A C 1
ATOM 791 O O . ALA A 1 100 ? 0.646 4.969 14.079 1.00 84.56 100 ALA A O 1
ATOM 792 N N . THR A 1 101 ? 0.651 3.831 12.138 1.00 84.38 101 THR A N 1
ATOM 793 C CA . THR A 1 101 ? 1.255 2.583 12.609 1.00 84.38 101 THR A CA 1
ATOM 794 C C . THR A 1 101 ? 2.547 2.323 11.834 1.00 84.38 101 THR A C 1
ATOM 796 O O . THR A 1 101 ? 2.778 2.951 10.793 1.00 84.38 101 THR A O 1
ATOM 799 N N . PRO A 1 102 ? 3.400 1.390 12.276 1.00 84.75 102 PRO A N 1
ATOM 800 C CA . PRO A 1 102 ? 4.574 1.011 11.497 1.00 84.75 102 PRO A CA 1
ATOM 801 C C . PRO A 1 102 ? 4.238 0.513 10.078 1.00 84.75 102 PRO A C 1
ATOM 803 O O . PRO A 1 102 ? 5.039 0.746 9.176 1.00 84.75 102 PRO A O 1
ATOM 806 N N . ALA A 1 103 ? 3.062 -0.094 9.857 1.00 86.50 103 ALA A N 1
ATOM 807 C CA . ALA A 1 103 ? 2.623 -0.603 8.552 1.00 86.50 103 ALA A CA 1
ATOM 808 C C . ALA A 1 103 ? 1.886 0.411 7.655 1.00 86.50 103 ALA A C 1
ATOM 810 O O . ALA A 1 103 ? 1.861 0.262 6.428 1.00 86.50 103 ALA A O 1
ATOM 811 N N . GLY A 1 104 ? 1.229 1.412 8.242 1.00 89.56 104 GLY A N 1
ATOM 812 C CA . GLY A 1 104 ? 0.372 2.324 7.486 1.00 89.56 104 GLY A CA 1
ATOM 813 C C . GLY A 1 104 ? -0.471 3.272 8.332 1.00 89.56 104 GLY A C 1
ATOM 814 O O . GLY A 1 104 ? -0.235 3.476 9.522 1.00 89.56 104 GLY A O 1
ATOM 815 N N . VAL A 1 105 ? -1.511 3.833 7.719 1.00 89.75 105 VAL A N 1
ATOM 816 C CA . VAL A 1 105 ? -2.552 4.597 8.420 1.00 89.75 105 VAL A CA 1
ATOM 817 C C . VAL A 1 105 ? -3.740 3.684 8.691 1.00 89.75 105 VAL A C 1
ATOM 819 O O . VAL A 1 105 ? -4.316 3.127 7.756 1.00 89.75 105 VAL A O 1
ATOM 822 N N . GLN A 1 106 ? -4.147 3.584 9.953 1.00 89.31 106 GLN A N 1
ATOM 823 C CA . GLN A 1 106 ? -5.366 2.889 10.352 1.00 89.31 106 GLN A CA 1
ATOM 824 C C . GLN A 1 106 ? -6.463 3.896 10.701 1.00 89.31 106 GLN A C 1
ATOM 826 O O . GLN A 1 106 ? -6.215 4.898 11.369 1.00 89.31 106 GLN A O 1
ATOM 831 N N . LEU A 1 107 ? -7.681 3.651 10.218 1.00 89.88 107 LEU A N 1
ATOM 832 C CA . LEU A 1 107 ? -8.837 4.536 10.352 1.00 89.88 107 LEU A CA 1
ATOM 833 C C . LEU A 1 107 ? -10.089 3.742 10.720 1.00 89.88 107 LEU A C 1
ATOM 835 O O . L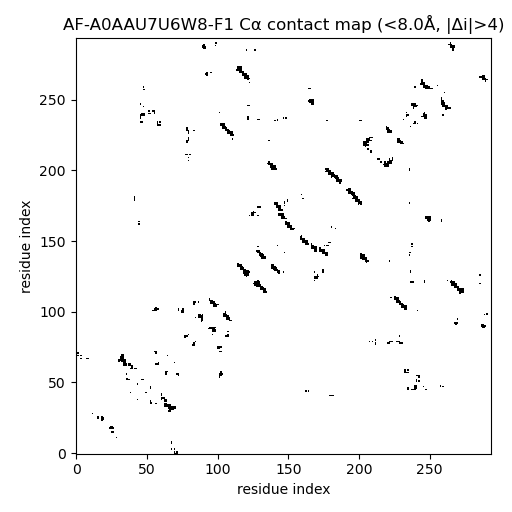EU A 1 107 ? -10.420 2.768 10.048 1.00 89.88 107 LEU A O 1
ATOM 839 N N . ALA A 1 108 ? -10.856 4.201 11.708 1.00 89.25 108 ALA A N 1
ATOM 840 C CA . ALA A 1 108 ? -12.121 3.582 12.094 1.00 89.25 108 ALA A CA 1
ATOM 841 C C . ALA A 1 108 ? -13.262 4.596 12.249 1.00 89.25 108 ALA A C 1
ATOM 843 O O . ALA A 1 108 ? -13.072 5.719 12.713 1.00 89.25 108 ALA A O 1
ATOM 844 N N . TRP A 1 109 ? -14.476 4.200 11.868 1.00 87.94 109 TRP A N 1
ATOM 845 C CA . TRP A 1 109 ? -15.686 5.021 11.996 1.00 87.94 109 TRP A CA 1
ATOM 846 C C . TRP A 1 109 ? -16.948 4.154 12.070 1.00 87.94 109 TRP A C 1
ATOM 848 O O . TRP A 1 109 ? -16.926 2.959 11.768 1.00 87.94 109 TRP A O 1
ATOM 858 N N . LYS A 1 110 ? -18.079 4.753 12.455 1.00 86.56 110 LYS A N 1
ATOM 859 C CA . LYS A 1 110 ? -19.374 4.058 12.487 1.00 86.56 110 LYS A CA 1
ATOM 860 C C . LYS A 1 110 ? -19.912 3.799 11.078 1.00 86.56 110 LYS A C 1
ATOM 862 O O . LYS A 1 110 ? -20.026 4.719 10.266 1.00 86.56 110 LYS A O 1
ATOM 867 N N . THR A 1 111 ? -20.307 2.561 10.800 1.00 82.88 111 THR A N 1
ATOM 868 C CA . THR A 1 111 ? -20.870 2.132 9.513 1.00 82.88 111 THR A CA 1
ATOM 869 C C . THR A 1 111 ? -22.334 2.556 9.391 1.00 82.88 111 THR A C 1
ATOM 871 O O . THR A 1 111 ? -23.259 1.772 9.586 1.00 82.88 111 THR A O 1
ATOM 874 N N . GLU A 1 112 ? -22.572 3.818 9.063 1.00 73.06 112 GLU A N 1
ATOM 875 C CA . GLU A 1 112 ? -23.922 4.356 8.872 1.00 73.06 112 GLU A CA 1
ATOM 876 C C . GLU A 1 112 ? -24.350 4.275 7.402 1.00 73.06 112 GLU A C 1
ATOM 878 O O . GLU A 1 112 ? -24.388 5.295 6.732 1.00 73.06 112 GLU A O 1
ATOM 883 N N . GLY A 1 113 ? -24.633 3.071 6.882 1.00 57.69 113 GLY A N 1
ATOM 884 C CA . GLY A 1 113 ? -25.397 2.800 5.641 1.00 57.69 113 GLY A CA 1
ATOM 885 C C . GLY A 1 113 ? -24.975 3.452 4.304 1.00 57.69 113 GLY A C 1
ATOM 886 O O . GLY A 1 113 ? -25.517 3.091 3.262 1.00 57.69 113 GLY A O 1
ATOM 887 N N . GLN A 1 114 ? -24.030 4.388 4.299 1.00 55.16 114 GLN A N 1
ATOM 888 C CA . GLN A 1 114 ? -23.622 5.210 3.169 1.00 55.16 114 GLN A CA 1
ATOM 889 C C . GLN A 1 114 ? -22.175 4.899 2.789 1.00 55.16 114 GLN A C 1
ATOM 891 O O . GLN A 1 114 ? -21.315 4.676 3.645 1.00 55.16 114 GLN A O 1
ATOM 896 N N . THR A 1 115 ? -21.895 4.913 1.485 1.00 59.66 115 THR A N 1
ATOM 897 C CA . THR A 1 115 ? -20.525 4.898 0.965 1.00 59.66 115 THR A CA 1
ATOM 898 C C . THR A 1 115 ? -19.775 6.111 1.503 1.00 59.66 115 THR A C 1
ATOM 900 O O . THR A 1 115 ? -20.171 7.247 1.245 1.00 59.66 115 THR A O 1
ATOM 903 N N . ARG A 1 116 ? -18.683 5.866 2.232 1.00 69.38 116 ARG A N 1
ATOM 904 C CA . ARG A 1 116 ? -17.768 6.920 2.675 1.00 69.38 116 ARG A CA 1
ATOM 905 C C . ARG A 1 116 ? -16.651 7.112 1.658 1.00 69.38 116 ARG A C 1
ATOM 907 O O . ARG A 1 116 ? -16.110 6.137 1.128 1.00 69.38 116 ARG A O 1
ATOM 914 N N . VAL A 1 117 ? -16.329 8.377 1.406 1.00 79.62 117 VAL A N 1
ATOM 915 C CA . VAL A 1 117 ? -15.190 8.801 0.595 1.00 79.62 117 VAL A CA 1
ATOM 916 C C . VAL A 1 117 ? -14.181 9.453 1.534 1.00 79.62 117 VAL A C 1
ATOM 918 O O . VAL A 1 117 ? -14.498 10.412 2.235 1.00 79.62 117 VAL A O 1
ATOM 921 N N . LEU A 1 118 ? -12.970 8.913 1.571 1.00 84.50 118 LEU A N 1
ATOM 922 C CA . LEU A 1 118 ? -11.869 9.445 2.370 1.00 84.50 118 LEU A CA 1
ATOM 923 C C . LEU A 1 118 ? -10.895 10.139 1.427 1.00 84.50 118 LEU A C 1
ATOM 925 O O . LEU A 1 118 ? -10.536 9.554 0.404 1.00 84.50 118 LEU A O 1
ATOM 929 N N . LEU A 1 119 ? -10.487 11.359 1.757 1.00 84.31 119 LEU A N 1
ATOM 930 C CA . LEU A 1 119 ? -9.446 12.095 1.050 1.00 84.31 119 LEU A CA 1
ATOM 931 C C . LEU A 1 119 ? -8.218 12.217 1.956 1.00 84.31 119 LEU A C 1
ATOM 933 O O . LEU A 1 119 ? -8.344 12.492 3.149 1.00 84.31 119 LEU A O 1
ATOM 937 N N . PHE A 1 120 ? -7.040 11.977 1.392 1.00 84.31 120 PHE A N 1
ATOM 938 C CA . PHE A 1 120 ? -5.763 12.116 2.082 1.00 84.31 120 PHE A CA 1
ATOM 939 C C . PHE A 1 120 ? -4.970 13.251 1.438 1.00 84.31 120 PHE A C 1
ATOM 941 O O . PHE A 1 120 ? -4.662 13.189 0.245 1.00 84.31 120 PHE A O 1
ATOM 948 N N . ASP A 1 121 ? -4.628 14.239 2.256 1.00 84.00 121 ASP A N 1
ATOM 949 C CA . ASP A 1 121 ? -3.695 15.327 1.977 1.00 84.00 121 ASP A CA 1
ATOM 950 C C . ASP A 1 121 ? -2.313 14.891 2.474 1.00 84.00 121 ASP A C 1
ATOM 952 O O . ASP A 1 121 ? -1.972 15.008 3.651 1.00 84.00 121 ASP A O 1
ATOM 956 N N . VAL A 1 122 ? -1.533 14.269 1.598 1.00 83.75 122 VAL A N 1
ATOM 957 C CA . VAL A 1 122 ? -0.237 13.680 1.969 1.00 83.75 122 VAL A CA 1
ATOM 958 C C . VAL A 1 122 ? 0.903 14.653 1.685 1.00 83.75 122 VAL A C 1
ATOM 960 O O . VAL A 1 122 ? 1.983 14.540 2.261 1.00 83.75 122 VAL A O 1
ATOM 963 N N . HIS A 1 123 ? 0.690 15.619 0.794 1.00 87.19 123 HIS A N 1
ATOM 964 C CA . HIS A 1 123 ? 1.741 16.500 0.316 1.00 87.19 123 HIS A CA 1
ATOM 965 C C . HIS A 1 123 ? 1.196 17.922 0.120 1.00 87.19 123 HIS A C 1
ATOM 967 O O . HIS A 1 123 ? 0.157 18.110 -0.499 1.00 87.19 123 HIS A O 1
ATOM 973 N N . PRO A 1 124 ? 1.936 18.977 0.506 1.00 83.06 124 PRO A N 1
ATOM 974 C CA . PRO A 1 124 ? 1.394 20.336 0.656 1.00 83.06 124 PRO A CA 1
ATOM 975 C C . PRO A 1 124 ? 1.041 21.067 -0.656 1.00 83.06 124 PRO A C 1
ATOM 977 O O . PRO A 1 124 ? 0.909 22.287 -0.665 1.00 83.06 124 PRO A O 1
ATOM 980 N N . THR A 1 125 ? 1.000 20.380 -1.801 1.00 82.81 125 THR A N 1
ATOM 981 C CA . THR A 1 125 ? 0.871 21.020 -3.123 1.00 82.81 125 THR A CA 1
ATOM 982 C C . THR A 1 125 ? -0.524 20.929 -3.712 1.00 82.81 125 THR A C 1
ATOM 984 O O . THR A 1 125 ? -0.970 21.939 -4.252 1.00 82.81 125 THR A O 1
ATOM 987 N N . ALA A 1 126 ? -1.201 19.776 -3.659 1.00 74.94 126 ALA A N 1
ATOM 988 C CA . ALA A 1 126 ? -2.527 19.643 -4.262 1.00 74.94 126 ALA A CA 1
ATOM 989 C C . ALA A 1 126 ? -3.653 19.603 -3.219 1.00 74.94 126 ALA A C 1
ATOM 991 O O . ALA A 1 126 ? -4.752 20.044 -3.549 1.00 74.94 126 ALA A O 1
ATOM 992 N N . GLY A 1 127 ? -3.378 19.150 -1.991 1.00 68.88 127 GLY A N 1
ATOM 993 C CA . GLY A 1 127 ? -4.306 19.205 -0.855 1.00 68.88 127 GLY A CA 1
ATOM 994 C C . GLY A 1 127 ? -5.284 18.031 -0.767 1.00 68.88 127 GLY A C 1
ATOM 995 O O . GLY A 1 127 ? -5.948 17.893 0.246 1.00 68.88 127 GLY A O 1
ATOM 996 N N . ASP A 1 128 ? -5.361 17.195 -1.808 1.00 75.88 128 ASP A N 1
ATOM 997 C CA . ASP A 1 128 ? -6.099 15.926 -1.851 1.00 75.88 128 ASP A CA 1
ATOM 998 C C . ASP A 1 128 ? -5.367 14.976 -2.819 1.00 75.88 128 ASP A C 1
ATOM 1000 O O . ASP A 1 128 ? -5.706 14.840 -4.003 1.00 75.88 128 ASP A O 1
ATOM 1004 N N . GLU A 1 129 ? -4.290 14.348 -2.355 1.00 86.94 129 GLU A N 1
ATOM 1005 C CA . GLU A 1 129 ? -3.466 13.473 -3.188 1.00 86.94 129 GLU A CA 1
ATOM 1006 C C . GLU A 1 129 ? -4.064 12.089 -3.388 1.00 86.94 129 GLU A C 1
ATOM 1008 O O . GLU A 1 129 ? -3.842 11.497 -4.444 1.00 86.94 129 GLU A O 1
ATOM 1013 N N . CYS A 1 130 ? -4.798 11.560 -2.409 1.00 91.50 130 CYS A N 1
ATOM 1014 C CA . CYS A 1 130 ? -5.375 10.222 -2.507 1.00 91.50 130 CYS A CA 1
ATOM 1015 C C . CYS A 1 130 ? -6.852 10.219 -2.132 1.00 91.50 130 CYS A C 1
ATOM 1017 O O . CYS A 1 130 ? -7.291 10.953 -1.252 1.00 91.50 130 CYS A O 1
ATOM 1019 N N . ARG A 1 131 ? -7.624 9.339 -2.770 1.00 92.19 131 ARG A N 1
ATOM 1020 C CA . ARG A 1 131 ? -9.029 9.097 -2.442 1.00 92.19 131 ARG A CA 1
ATOM 1021 C C . ARG A 1 131 ? -9.276 7.622 -2.236 1.00 92.19 131 ARG A C 1
ATOM 1023 O O . ARG A 1 131 ? -9.056 6.846 -3.162 1.00 92.19 131 ARG A O 1
ATOM 1030 N N . VAL A 1 132 ? -9.843 7.268 -1.092 1.00 92.88 132 VAL A N 1
ATOM 1031 C CA . VAL A 1 132 ? -10.368 5.929 -0.831 1.00 92.88 132 VAL A CA 1
ATOM 1032 C C . VAL A 1 132 ? -11.889 5.943 -0.921 1.00 92.88 132 VAL A C 1
ATOM 1034 O O . VAL A 1 132 ? -12.561 6.819 -0.383 1.00 92.88 132 VAL A O 1
ATOM 1037 N N . THR A 1 133 ? -12.456 4.976 -1.634 1.00 91.38 133 THR A N 1
ATOM 1038 C CA . THR A 1 133 ? -13.902 4.734 -1.703 1.00 91.38 133 THR A CA 1
ATOM 1039 C C . THR A 1 133 ? -14.174 3.282 -1.365 1.00 91.38 133 THR A C 1
ATOM 1041 O O . THR A 1 133 ? -13.586 2.402 -1.985 1.00 91.38 133 THR A O 1
ATOM 1044 N N . LEU A 1 134 ? -15.079 3.027 -0.419 1.00 89.38 134 LEU A N 1
ATOM 1045 C CA . LEU A 1 134 ? -15.455 1.674 -0.002 1.00 89.38 134 LEU A CA 1
ATOM 1046 C C . LEU A 1 134 ? -16.911 1.370 -0.382 1.00 89.38 134 LEU A C 1
ATOM 1048 O O . LEU A 1 134 ? -17.812 2.186 -0.166 1.00 89.38 134 LEU A O 1
ATOM 1052 N N . LYS A 1 135 ? -17.160 0.186 -0.945 1.00 85.94 135 LYS A N 1
ATOM 1053 C CA . LYS A 1 135 ? -18.494 -0.285 -1.334 1.00 85.94 135 LYS A CA 1
ATOM 1054 C C . LYS A 1 135 ? -18.623 -1.794 -1.119 1.00 85.94 135 LYS A C 1
ATOM 1056 O O . LYS A 1 135 ? -18.106 -2.597 -1.895 1.00 85.94 135 LYS A O 1
ATOM 1061 N N . GLY A 1 136 ? -19.391 -2.179 -0.099 1.00 85.38 136 GLY A N 1
ATOM 1062 C CA . GLY A 1 136 ? -19.510 -3.583 0.298 1.00 85.38 136 GLY A CA 1
ATOM 1063 C C . GLY A 1 136 ? -18.145 -4.128 0.718 1.00 85.38 136 GLY A C 1
ATOM 1064 O O . GLY A 1 136 ? -17.4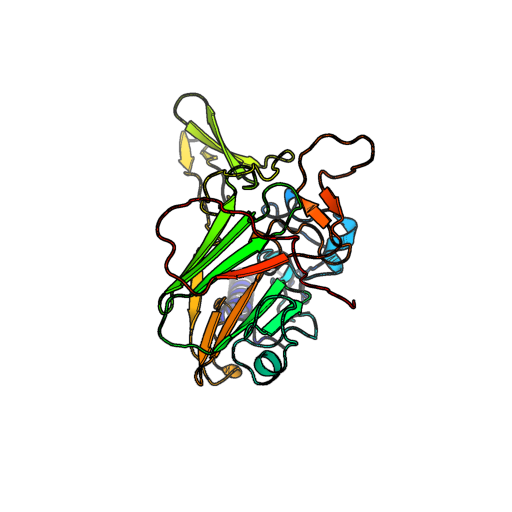79 -3.519 1.544 1.00 85.38 136 GLY A O 1
ATOM 1065 N N . THR A 1 137 ? -17.717 -5.232 0.111 1.00 88.19 137 THR A N 1
ATOM 1066 C CA . THR A 1 137 ? -16.417 -5.886 0.356 1.00 88.19 137 THR A CA 1
ATOM 1067 C C . THR A 1 137 ? -15.311 -5.451 -0.612 1.00 88.19 137 THR A C 1
ATOM 1069 O O . THR A 1 137 ? -14.257 -6.076 -0.675 1.00 88.19 137 THR A O 1
ATOM 1072 N N . LYS A 1 138 ? -15.536 -4.399 -1.407 1.00 91.38 138 LYS A N 1
ATOM 1073 C CA . LYS A 1 138 ? -14.535 -3.848 -2.328 1.00 91.38 138 LYS A CA 1
ATOM 1074 C C . LYS A 1 138 ? -14.251 -2.393 -2.004 1.00 91.38 138 LYS A C 1
ATOM 1076 O O . LYS A 1 138 ? -15.164 -1.644 -1.657 1.00 91.38 138 LYS A O 1
ATOM 1081 N N . GLY A 1 139 ? -13.007 -1.983 -2.179 1.00 92.19 139 GLY A N 1
ATOM 1082 C CA . GLY A 1 139 ? -12.596 -0.596 -2.085 1.00 92.19 139 GLY A CA 1
ATOM 1083 C C . GLY A 1 139 ? -11.661 -0.209 -3.220 1.00 92.19 139 GLY A C 1
ATOM 1084 O O . GLY A 1 139 ? -11.171 -1.051 -3.968 1.00 92.19 139 GLY A O 1
ATOM 1085 N N . GLN A 1 140 ? -11.454 1.091 -3.359 1.00 95.31 140 GLN A N 1
ATOM 1086 C CA . GLN A 1 140 ? -10.538 1.655 -4.332 1.00 95.31 140 GLN A CA 1
ATOM 1087 C C . GLN A 1 140 ? -9.802 2.833 -3.710 1.00 95.31 140 GLN A C 1
ATOM 1089 O O . GLN A 1 140 ? -10.445 3.804 -3.310 1.00 95.31 140 GLN A O 1
ATOM 1094 N N . LEU A 1 141 ? -8.475 2.769 -3.711 1.00 95.69 141 LEU A N 1
ATOM 1095 C CA . LEU A 1 141 ? -7.575 3.896 -3.538 1.00 95.69 141 LEU A CA 1
ATOM 1096 C C . LEU A 1 141 ? -7.159 4.405 -4.922 1.00 95.69 141 LEU A C 1
ATOM 1098 O O . LEU A 1 141 ? -6.681 3.650 -5.772 1.00 95.69 141 LEU A O 1
ATOM 1102 N N . LEU A 1 142 ? -7.374 5.693 -5.158 1.00 95.94 142 LEU A N 1
ATOM 1103 C CA . LEU A 1 142 ? -6.890 6.414 -6.331 1.00 95.94 142 LEU A CA 1
ATOM 1104 C C . LEU A 1 142 ? -5.928 7.505 -5.881 1.00 95.94 142 LEU A C 1
ATOM 1106 O O . LEU A 1 142 ? -6.125 8.089 -4.819 1.00 95.94 142 LEU A O 1
ATOM 1110 N N . VAL A 1 143 ? -4.950 7.821 -6.720 1.00 95.31 143 VAL A N 1
ATOM 1111 C CA . VAL A 1 143 ? -3.933 8.841 -6.453 1.00 95.31 143 VAL A CA 1
ATOM 1112 C C . VAL A 1 143 ? -3.951 9.938 -7.502 1.00 95.31 143 VAL A C 1
ATOM 1114 O O . VAL A 1 143 ? -4.330 9.714 -8.653 1.00 95.31 143 VAL A O 1
ATOM 1117 N N . ASN A 1 144 ? -3.512 11.129 -7.122 1.00 94.69 144 ASN A N 1
ATOM 1118 C CA . ASN A 1 144 ? -3.287 12.252 -8.014 1.00 94.69 144 ASN A CA 1
ATOM 1119 C C . ASN A 1 144 ? -2.407 11.801 -9.188 1.00 94.69 144 ASN A C 1
ATOM 1121 O O . ASN A 1 144 ? -1.330 11.238 -8.999 1.00 94.69 144 ASN A O 1
ATOM 1125 N N . SER A 1 145 ? -2.864 12.024 -10.419 1.00 94.06 145 SER A N 1
ATOM 1126 C CA . SER A 1 145 ? -2.172 11.528 -11.617 1.00 94.06 145 SER A CA 1
ATOM 1127 C C . SER A 1 145 ? -0.749 12.057 -11.797 1.00 94.06 145 SER A C 1
ATOM 1129 O O . SER A 1 145 ? 0.075 11.351 -12.381 1.00 94.06 145 SER A O 1
ATOM 1131 N N . GLY A 1 146 ? -0.434 13.247 -11.273 1.00 92.88 146 GLY A N 1
ATOM 1132 C CA . GLY A 1 146 ? 0.939 13.757 -11.225 1.00 92.88 146 GLY A CA 1
ATOM 1133 C C . GLY A 1 146 ? 1.819 13.011 -10.218 1.00 92.88 146 GLY A C 1
ATOM 1134 O O . GLY A 1 146 ? 3.027 12.873 -10.436 1.00 92.88 146 GLY A O 1
ATOM 1135 N N . TYR A 1 147 ? 1.187 12.482 -9.169 1.00 92.62 147 TYR A N 1
ATOM 1136 C CA . TYR A 1 147 ? 1.814 11.809 -8.039 1.00 92.62 147 TYR A CA 1
ATOM 1137 C C . TYR A 1 147 ? 1.953 10.294 -8.208 1.00 92.62 147 TYR A C 1
ATOM 1139 O O . TYR A 1 147 ? 2.639 9.648 -7.426 1.00 92.62 147 TYR A O 1
ATOM 1147 N N . ARG A 1 148 ? 1.348 9.701 -9.243 1.00 92.12 148 ARG A N 1
ATOM 1148 C CA . ARG A 1 148 ? 1.554 8.283 -9.550 1.00 92.12 148 ARG A CA 1
ATOM 1149 C C . ARG A 1 148 ? 3.034 8.028 -9.903 1.00 92.12 148 ARG A C 1
ATOM 1151 O O . ARG A 1 148 ? 3.493 8.590 -10.904 1.00 92.12 148 ARG A O 1
ATOM 1158 N N . PRO A 1 149 ? 3.752 7.160 -9.163 1.00 86.62 149 PRO A N 1
ATOM 1159 C CA . PRO A 1 149 ? 5.197 7.000 -9.325 1.00 86.62 149 PRO A CA 1
ATOM 1160 C C . PRO A 1 149 ? 5.568 6.317 -10.643 1.00 86.62 149 PRO A C 1
ATOM 1162 O O . PRO A 1 149 ? 6.512 6.730 -11.305 1.00 86.62 149 PRO A O 1
ATOM 1165 N N . PHE A 1 150 ? 4.795 5.322 -11.088 1.00 89.19 150 PHE A N 1
ATOM 1166 C CA . PHE A 1 150 ? 5.011 4.679 -12.385 1.00 89.19 150 PHE A CA 1
ATOM 1167 C C . PHE A 1 150 ? 4.161 5.337 -13.475 1.00 89.19 150 PHE A C 1
ATOM 1169 O O . PHE A 1 150 ? 2.924 5.258 -13.474 1.00 89.19 150 PHE A O 1
ATOM 1176 N N . LYS A 1 151 ? 4.816 5.973 -14.451 1.00 88.31 151 LYS A N 1
ATOM 1177 C CA . LYS A 1 151 ? 4.141 6.678 -15.550 1.00 88.31 151 LYS A CA 1
ATOM 1178 C C . LYS A 1 151 ? 4.210 5.895 -16.860 1.00 88.31 151 LYS A C 1
ATOM 1180 O O . LYS A 1 151 ? 5.254 5.320 -17.179 1.00 88.31 151 LYS A O 1
ATOM 1185 N N . PRO A 1 152 ? 3.110 5.860 -17.639 1.00 88.06 152 PRO A N 1
ATOM 1186 C CA . PRO A 1 152 ? 3.123 5.248 -18.956 1.00 88.06 152 PRO A CA 1
ATOM 1187 C C . PRO A 1 152 ? 3.986 6.077 -19.917 1.00 88.06 152 PRO A C 1
ATOM 1189 O O . PRO A 1 152 ? 3.819 7.288 -20.026 1.00 88.06 152 PRO A O 1
ATOM 1192 N N . GLN A 1 153 ? 4.877 5.408 -20.637 1.00 86.88 153 GLN A N 1
ATOM 1193 C CA . GLN A 1 153 ? 5.773 5.965 -21.645 1.00 86.88 153 GLN A CA 1
ATOM 1194 C C . GLN A 1 153 ? 5.564 5.197 -22.949 1.00 86.88 153 GLN A C 1
ATOM 1196 O O . GLN A 1 153 ? 5.708 3.973 -22.987 1.00 86.88 153 GLN A O 1
ATOM 1201 N N . VAL A 1 154 ? 5.187 5.896 -24.020 1.00 88.44 154 VAL A N 1
ATOM 1202 C CA . VAL A 1 154 ? 4.925 5.269 -25.323 1.00 88.44 154 VAL A CA 1
ATOM 1203 C C . VAL A 1 154 ? 6.170 5.365 -26.193 1.00 88.44 154 VAL A C 1
ATOM 1205 O O . VAL A 1 154 ? 6.631 6.457 -26.507 1.00 88.44 154 VAL A O 1
ATOM 1208 N N . VAL A 1 155 ? 6.695 4.215 -26.616 1.00 85.12 155 VAL A N 1
ATOM 1209 C CA . VAL A 1 155 ? 7.828 4.125 -27.543 1.00 85.12 155 VAL A CA 1
ATOM 1210 C C . VAL A 1 155 ? 7.393 3.306 -28.754 1.00 85.12 155 VAL A C 1
ATOM 1212 O O . VAL A 1 155 ? 7.205 2.087 -28.684 1.00 85.12 155 VAL A O 1
ATOM 1215 N N . GLY A 1 156 ? 7.181 3.991 -29.879 1.00 87.81 156 GLY A N 1
ATOM 1216 C CA . GLY A 1 156 ? 6.596 3.391 -31.077 1.00 87.81 156 GLY A CA 1
ATOM 1217 C C . GLY A 1 156 ? 5.173 2.891 -30.811 1.00 87.81 156 GLY A C 1
ATOM 1218 O O . GLY A 1 156 ? 4.286 3.677 -30.499 1.00 87.81 156 GLY A O 1
ATOM 1219 N N . LYS A 1 157 ? 4.953 1.576 -30.934 1.00 83.19 157 LYS A N 1
ATOM 1220 C CA . LYS A 1 157 ? 3.650 0.925 -30.677 1.00 83.19 157 LYS A CA 1
ATOM 1221 C C . LYS A 1 157 ? 3.526 0.324 -29.270 1.00 83.19 157 LYS A C 1
ATOM 1223 O O . LYS A 1 157 ? 2.561 -0.383 -29.003 1.00 83.19 157 LYS A O 1
ATOM 1228 N N . GLN A 1 158 ? 4.525 0.515 -28.411 1.00 81.12 158 GLN A N 1
ATOM 1229 C CA . GLN A 1 158 ? 4.607 -0.131 -27.101 1.00 81.12 158 GLN A CA 1
ATOM 1230 C C . GLN A 1 158 ? 4.423 0.893 -25.984 1.00 81.12 158 GLN A C 1
ATOM 1232 O O . GLN A 1 158 ? 4.901 2.020 -26.096 1.00 81.12 158 GLN A O 1
ATOM 1237 N N . THR A 1 159 ? 3.777 0.483 -24.894 1.00 83.94 159 THR A N 1
ATOM 1238 C CA . THR A 1 159 ? 3.646 1.285 -23.673 1.00 83.94 159 THR A CA 1
ATOM 1239 C C . THR A 1 159 ? 4.437 0.626 -22.552 1.00 83.94 159 THR A C 1
ATOM 1241 O O . THR A 1 159 ? 4.145 -0.499 -22.155 1.00 83.94 159 THR A O 1
ATOM 1244 N N . TYR A 1 160 ? 5.430 1.340 -22.040 1.00 84.50 160 TYR A N 1
ATOM 1245 C CA . TYR A 1 160 ? 6.208 0.975 -20.862 1.00 84.50 160 TYR A CA 1
ATOM 1246 C C . TYR A 1 160 ? 5.661 1.724 -19.651 1.00 84.50 160 TYR A C 1
ATOM 1248 O O . TYR A 1 160 ? 5.086 2.795 -19.806 1.00 84.50 160 TYR A O 1
ATOM 1256 N N . ARG A 1 161 ? 5.833 1.186 -18.446 1.00 86.88 161 ARG A N 1
ATOM 1257 C CA . ARG A 1 161 ? 5.610 1.933 -17.204 1.00 86.88 161 ARG A CA 1
ATOM 1258 C C . ARG A 1 161 ? 6.955 2.061 -16.520 1.00 86.88 161 ARG A C 1
ATOM 1260 O O . ARG A 1 161 ? 7.555 1.047 -16.187 1.00 86.88 161 ARG A O 1
ATOM 1267 N N . LEU A 1 162 ? 7.443 3.287 -16.402 1.00 86.81 162 LEU A N 1
ATOM 1268 C CA . LEU A 1 162 ? 8.740 3.576 -15.804 1.00 86.81 162 LEU A CA 1
ATOM 1269 C C . LEU A 1 162 ? 8.518 4.359 -14.520 1.00 86.81 162 LEU A C 1
ATOM 1271 O O . LEU A 1 162 ? 7.612 5.197 -14.468 1.00 86.81 162 LEU A O 1
ATOM 1275 N N . TYR A 1 163 ? 9.330 4.064 -13.510 1.00 88.19 163 TYR A N 1
ATOM 1276 C CA . TYR A 1 163 ? 9.393 4.883 -12.312 1.00 88.19 163 TYR A CA 1
ATOM 1277 C C . TYR A 1 163 ? 9.827 6.304 -12.697 1.00 88.19 163 TYR A C 1
ATOM 1279 O O . TYR A 1 163 ? 10.770 6.487 -13.470 1.00 88.19 163 TYR A O 1
ATOM 1287 N N . ASP A 1 164 ? 9.100 7.298 -12.199 1.00 90.44 164 ASP A N 1
ATOM 1288 C CA . ASP A 1 164 ? 9.399 8.713 -12.363 1.00 90.44 164 ASP A CA 1
ATOM 1289 C C . ASP A 1 164 ? 9.844 9.295 -11.010 1.00 90.44 164 ASP A C 1
ATOM 1291 O O . ASP A 1 164 ? 8.987 9.617 -10.178 1.00 90.44 164 ASP A O 1
ATOM 1295 N N . PRO A 1 165 ? 11.158 9.493 -10.777 1.00 87.19 165 PRO A N 1
ATOM 1296 C CA . PRO A 1 165 ? 11.647 10.118 -9.546 1.00 87.19 165 PRO A CA 1
ATOM 1297 C C . PRO A 1 165 ? 11.131 11.552 -9.380 1.00 87.19 165 PRO A C 1
ATOM 1299 O O . PRO A 1 165 ? 11.144 12.087 -8.273 1.00 87.19 165 PRO A O 1
ATOM 1302 N N . HIS A 1 166 ? 10.645 12.171 -10.460 1.00 89.50 166 HIS A N 1
ATOM 1303 C CA . HIS A 1 166 ? 10.089 13.514 -10.463 1.00 89.50 166 HIS A CA 1
ATOM 1304 C C . HIS A 1 166 ? 8.563 13.553 -10.269 1.00 89.50 166 HIS A C 1
ATOM 1306 O O . HIS A 1 166 ? 7.954 14.616 -10.420 1.00 89.50 166 HIS A O 1
ATOM 1312 N N . ALA A 1 167 ? 7.927 12.435 -9.901 1.00 91.38 167 ALA A N 1
ATOM 1313 C CA . ALA A 1 167 ? 6.517 12.428 -9.524 1.00 91.38 167 ALA A CA 1
ATOM 1314 C C . ALA A 1 167 ? 6.252 13.401 -8.357 1.00 91.38 167 ALA A C 1
ATOM 1316 O O . ALA A 1 167 ? 6.929 13.382 -7.329 1.00 91.38 167 ALA A O 1
ATOM 1317 N N . THR A 1 168 ? 5.269 14.284 -8.531 1.00 92.19 168 THR A N 1
ATOM 1318 C CA . THR A 1 168 ? 4.828 15.262 -7.527 1.00 92.19 168 THR A CA 1
ATOM 1319 C C . THR A 1 168 ? 3.346 15.569 -7.777 1.00 92.19 168 THR A C 1
ATOM 1321 O O . THR A 1 168 ? 2.909 15.510 -8.936 1.00 92.19 168 THR A O 1
ATOM 1324 N N . PRO A 1 169 ? 2.541 15.875 -6.749 1.00 92.12 169 PRO A N 1
ATOM 1325 C CA . PRO A 1 169 ? 1.135 16.196 -6.945 1.00 92.12 169 PRO A CA 1
ATOM 1326 C C . PRO A 1 169 ? 0.935 17.427 -7.818 1.00 92.12 169 PRO A C 1
ATOM 1328 O O . PRO A 1 169 ? 1.657 18.418 -7.708 1.00 92.12 169 PRO A O 1
ATOM 1331 N N . VAL A 1 170 ? -0.099 17.378 -8.652 1.00 91.31 170 VAL A N 1
ATOM 1332 C CA . VAL A 1 170 ? -0.517 18.512 -9.476 1.00 91.31 170 VAL A CA 1
ATOM 1333 C C . VAL A 1 170 ? -1.887 18.989 -8.986 1.00 91.31 170 VAL A C 1
ATOM 1335 O O . VAL A 1 170 ? -2.812 18.173 -8.924 1.00 91.31 170 VAL A O 1
ATOM 1338 N N . PRO A 1 171 ? -2.0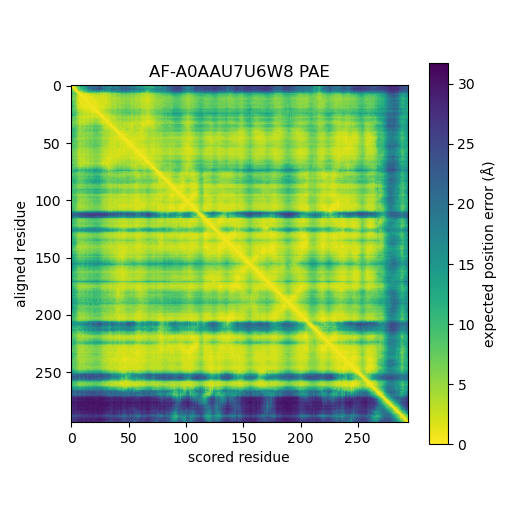55 20.278 -8.638 1.00 87.44 171 PRO A N 1
ATOM 1339 C CA . PRO A 1 171 ? -3.351 20.810 -8.226 1.00 87.44 171 PRO A CA 1
ATOM 1340 C C . PRO A 1 171 ? -4.438 20.523 -9.268 1.00 87.44 171 PRO A C 1
ATOM 1342 O O . PRO A 1 171 ? -4.209 20.694 -10.466 1.00 87.44 171 PRO A O 1
ATOM 1345 N N . VAL A 1 172 ? -5.627 20.109 -8.816 1.00 84.06 172 VAL A N 1
ATOM 1346 C CA . VAL A 1 172 ? -6.806 19.842 -9.673 1.00 84.06 172 VAL A CA 1
ATOM 1347 C C . VAL A 1 172 ? -6.594 18.704 -10.697 1.00 84.06 172 VAL A C 1
ATOM 1349 O O . VAL A 1 172 ? -7.397 18.506 -11.609 1.00 84.06 172 VAL A O 1
ATOM 1352 N N . ALA A 1 173 ? -5.523 17.917 -10.570 1.00 90.00 173 ALA A N 1
ATOM 1353 C CA . ALA A 1 173 ? -5.281 16.790 -11.461 1.00 90.00 173 ALA A CA 1
ATOM 1354 C C . ALA A 1 173 ? -6.269 15.638 -11.207 1.00 90.00 173 ALA A C 1
ATOM 1356 O O . ALA A 1 173 ? -6.710 15.427 -10.075 1.00 90.00 173 ALA A O 1
ATOM 1357 N N . PRO A 1 174 ? -6.606 14.843 -12.239 1.00 93.88 174 PRO A N 1
ATOM 1358 C CA . PRO A 1 174 ? -7.492 13.705 -12.058 1.00 93.88 174 PRO A CA 1
ATOM 1359 C C . PRO A 1 174 ? -6.849 12.651 -11.156 1.00 93.88 174 PRO A C 1
ATOM 1361 O O . PRO A 1 174 ? -5.633 12.434 -11.194 1.00 93.88 174 PRO A O 1
ATOM 1364 N N . LEU A 1 175 ? -7.699 11.964 -10.396 1.00 93.88 175 LEU A N 1
ATOM 1365 C CA . LEU A 1 175 ? -7.329 10.791 -9.616 1.00 93.88 175 LEU A CA 1
ATOM 1366 C C . LEU A 1 175 ? -7.336 9.547 -10.509 1.00 93.88 175 LEU A C 1
ATOM 1368 O O . LEU A 1 175 ? -8.279 9.322 -11.270 1.00 93.88 175 LEU A O 1
ATOM 1372 N N . VAL A 1 176 ? -6.287 8.737 -10.412 1.00 95.38 176 VAL A N 1
ATOM 1373 C CA . VAL A 1 176 ? -6.058 7.544 -11.233 1.00 95.38 176 VAL A CA 1
ATOM 1374 C C . VAL A 1 176 ? -5.646 6.356 -10.360 1.00 95.38 176 VAL A C 1
ATOM 1376 O O . VAL A 1 176 ? -5.151 6.561 -9.254 1.00 95.38 176 VAL A O 1
ATOM 1379 N N . PRO A 1 177 ? -5.808 5.116 -10.845 1.00 95.25 177 PRO A N 1
ATOM 1380 C CA . PRO A 1 177 ? -5.279 3.933 -10.175 1.00 95.25 177 PRO A CA 1
ATOM 1381 C C . PRO A 1 177 ? -3.791 4.030 -9.831 1.00 95.25 177 PRO A C 1
ATOM 1383 O O . PRO A 1 177 ? -2.989 4.478 -10.666 1.00 95.25 177 PRO A O 1
ATOM 1386 N N . TYR A 1 178 ? -3.431 3.559 -8.634 1.00 92.38 178 TYR A N 1
ATOM 1387 C CA . TYR A 1 178 ? -2.045 3.292 -8.257 1.00 92.38 178 TYR A CA 1
ATOM 1388 C C . TYR A 1 178 ? -1.616 1.966 -8.882 1.00 92.38 178 TYR A C 1
ATOM 1390 O O . TYR A 1 178 ? -2.229 0.941 -8.612 1.00 92.38 178 TYR A O 1
ATOM 1398 N N . VAL A 1 179 ? -0.587 1.982 -9.727 1.00 89.81 179 VAL A N 1
ATOM 1399 C CA . VAL A 1 179 ? -0.175 0.805 -10.501 1.00 89.81 179 VAL A CA 1
ATOM 1400 C C . VAL A 1 179 ? 1.294 0.519 -10.247 1.00 89.81 179 VAL A C 1
ATOM 1402 O O . VAL A 1 179 ? 2.128 1.403 -10.451 1.00 89.81 179 VAL A O 1
ATOM 1405 N N . THR A 1 180 ? 1.599 -0.718 -9.873 1.00 85.69 180 THR A N 1
ATOM 1406 C CA . THR A 1 180 ? 2.956 -1.268 -9.802 1.00 85.69 180 THR A CA 1
ATOM 1407 C C . THR A 1 180 ? 3.197 -2.216 -10.978 1.00 85.69 180 THR A C 1
ATOM 1409 O O . THR A 1 180 ? 2.278 -2.602 -11.711 1.00 85.69 180 THR A O 1
ATOM 1412 N N . LEU A 1 181 ? 4.465 -2.545 -11.228 1.00 83.94 181 LEU A N 1
ATOM 1413 C CA . LEU A 1 181 ? 4.874 -3.355 -12.373 1.00 83.94 181 LEU A CA 1
ATOM 1414 C C . LEU A 1 181 ? 5.762 -4.521 -11.916 1.00 83.94 181 LEU A C 1
ATOM 1416 O O . LEU A 1 181 ? 6.983 -4.446 -12.072 1.00 83.94 181 LEU A O 1
ATOM 1420 N N . PRO A 1 182 ? 5.179 -5.600 -11.363 1.00 82.88 182 PRO A N 1
ATOM 1421 C CA . PRO A 1 182 ? 5.941 -6.761 -10.909 1.00 82.88 182 PRO A CA 1
ATOM 1422 C C . PRO A 1 182 ? 6.775 -7.395 -12.024 1.00 82.88 182 PRO A C 1
ATOM 1424 O O . PRO A 1 182 ? 7.892 -7.849 -11.770 1.00 82.88 182 PRO A O 1
ATOM 1427 N N . ASN A 1 183 ? 6.272 -7.388 -13.265 1.00 85.94 183 ASN A N 1
ATOM 1428 C CA . ASN A 1 183 ? 6.984 -7.945 -14.406 1.00 85.94 183 ASN A CA 1
ATOM 1429 C C . ASN A 1 183 ? 6.949 -7.009 -15.620 1.00 85.94 183 ASN A C 1
ATOM 1431 O O . ASN A 1 183 ? 5.895 -6.690 -16.172 1.00 85.94 183 ASN A O 1
ATOM 1435 N N . ILE A 1 184 ? 8.128 -6.596 -16.083 1.00 85.62 184 ILE A N 1
ATOM 1436 C CA . ILE A 1 184 ? 8.276 -5.863 -17.344 1.00 85.62 184 ILE A CA 1
ATOM 1437 C C . ILE A 1 184 ? 8.095 -6.803 -18.538 1.00 85.62 184 ILE A C 1
ATOM 1439 O O . ILE A 1 184 ? 8.390 -7.995 -18.467 1.00 85.62 184 ILE A O 1
ATOM 1443 N N . ARG A 1 185 ? 7.693 -6.249 -19.684 1.00 86.00 185 ARG A N 1
ATOM 1444 C CA . ARG A 1 185 ? 7.678 -6.989 -20.951 1.00 86.00 185 ARG A CA 1
ATOM 1445 C C . ARG A 1 185 ? 9.083 -7.513 -21.274 1.00 86.00 185 ARG A C 1
ATOM 1447 O O . ARG A 1 185 ? 10.044 -6.744 -21.246 1.00 86.00 185 ARG A O 1
ATOM 1454 N N . ARG A 1 186 ? 9.197 -8.784 -21.669 1.00 88.88 186 ARG A N 1
ATOM 1455 C CA . ARG A 1 186 ? 10.465 -9.418 -22.081 1.00 88.88 186 ARG A CA 1
ATOM 1456 C C . ARG A 1 186 ? 10.337 -10.074 -23.452 1.00 88.88 186 ARG A C 1
ATOM 1458 O O . ARG A 1 186 ? 9.250 -10.452 -23.884 1.00 88.88 186 ARG A O 1
ATOM 1465 N N . LEU A 1 187 ? 11.468 -10.200 -24.138 1.00 90.62 187 LEU A N 1
ATOM 1466 C CA . LEU A 1 187 ? 11.590 -10.928 -25.397 1.00 90.62 187 LEU A CA 1
ATOM 1467 C C . LEU A 1 187 ? 12.508 -12.130 -25.179 1.00 90.62 187 LEU A C 1
ATOM 1469 O O . LEU A 1 187 ? 13.650 -11.968 -24.750 1.00 90.62 187 LEU A O 1
ATOM 1473 N N . GLY A 1 188 ? 11.996 -13.325 -25.459 1.00 93.69 188 GLY A N 1
ATOM 1474 C CA . GLY A 1 188 ? 12.787 -14.545 -25.512 1.00 93.69 188 GLY A CA 1
ATOM 1475 C C . GLY A 1 188 ? 13.771 -14.513 -26.681 1.00 93.69 188 GLY A C 1
ATOM 1476 O O . GLY A 1 188 ? 13.579 -13.794 -27.663 1.00 93.69 188 GLY A O 1
ATOM 1477 N N . ARG A 1 189 ? 14.840 -15.313 -26.592 1.00 94.62 189 ARG A N 1
ATOM 1478 C CA . ARG A 1 189 ? 15.832 -15.449 -27.680 1.00 94.62 189 ARG A CA 1
ATOM 1479 C C . ARG A 1 189 ? 15.230 -16.039 -28.960 1.00 94.62 189 ARG A C 1
ATOM 1481 O O . ARG A 1 189 ? 15.760 -15.824 -30.041 1.00 94.62 189 ARG A O 1
ATOM 1488 N N . ASP A 1 190 ? 14.134 -16.771 -28.816 1.00 95.44 190 ASP A N 1
ATOM 1489 C CA . ASP A 1 190 ? 13.301 -17.347 -29.871 1.00 95.44 190 ASP A CA 1
ATOM 1490 C C . ASP A 1 190 ? 12.278 -16.350 -30.454 1.00 95.44 190 ASP A C 1
ATOM 1492 O O . ASP A 1 190 ? 11.517 -16.700 -31.351 1.00 95.44 190 ASP A O 1
ATOM 1496 N N . GLY A 1 191 ? 12.244 -15.112 -29.951 1.00 93.62 191 GLY A N 1
ATOM 1497 C CA . GLY A 1 191 ? 11.271 -14.093 -30.342 1.00 93.62 191 GLY A CA 1
ATOM 1498 C C . GLY A 1 191 ? 9.951 -14.148 -29.570 1.00 93.62 191 GLY A C 1
ATOM 1499 O O . GLY A 1 191 ? 9.085 -13.305 -29.817 1.00 93.62 191 GLY A O 1
ATOM 1500 N N . THR A 1 192 ? 9.789 -15.074 -28.618 1.00 95.81 192 THR A N 1
ATOM 1501 C CA . THR A 1 192 ? 8.582 -15.156 -27.786 1.00 95.81 192 THR A CA 1
ATOM 1502 C C . THR A 1 192 ? 8.402 -13.869 -26.980 1.00 95.81 192 THR A C 1
ATOM 1504 O O . THR A 1 192 ? 9.325 -13.394 -26.316 1.00 95.81 192 THR A O 1
ATOM 1507 N N . VAL A 1 193 ? 7.205 -13.281 -27.037 1.00 90.50 193 VAL A N 1
ATOM 1508 C CA . VAL A 1 193 ? 6.868 -12.059 -26.297 1.00 90.50 193 VAL A CA 1
ATOM 1509 C C . VAL A 1 193 ? 6.218 -12.439 -24.975 1.00 90.50 193 VAL A C 1
ATOM 1511 O O . VAL A 1 193 ? 5.116 -12.978 -24.961 1.00 90.50 193 VAL A O 1
ATOM 1514 N N . TYR A 1 194 ? 6.866 -12.081 -23.873 1.00 90.75 194 TYR A N 1
ATOM 1515 C CA . TYR A 1 194 ? 6.282 -12.150 -22.539 1.00 90.75 194 TYR A CA 1
ATOM 1516 C C . TYR A 1 194 ? 5.706 -10.770 -22.214 1.00 90.75 194 TYR A C 1
ATOM 1518 O O . TYR A 1 194 ? 6.484 -9.808 -22.141 1.00 90.75 194 TYR A O 1
ATOM 1526 N N . PRO A 1 195 ? 4.372 -10.619 -22.116 1.00 88.19 195 PRO A N 1
ATOM 1527 C CA . PRO A 1 195 ? 3.757 -9.327 -21.844 1.00 88.19 195 PRO A CA 1
ATOM 1528 C C . PRO A 1 195 ? 4.149 -8.821 -20.454 1.00 88.19 195 PRO A C 1
ATOM 1530 O O . PRO A 1 195 ? 4.589 -9.581 -19.598 1.00 88.19 195 PRO A O 1
ATOM 1533 N N . ALA A 1 196 ? 4.008 -7.514 -20.252 1.00 87.62 196 ALA A N 1
ATOM 1534 C CA . ALA A 1 196 ? 4.173 -6.943 -18.927 1.00 87.62 196 ALA A CA 1
ATOM 1535 C C . ALA A 1 196 ? 2.972 -7.314 -18.045 1.00 87.62 196 ALA A C 1
ATOM 1537 O O . ALA A 1 196 ? 1.838 -7.313 -18.530 1.00 87.62 196 ALA A O 1
ATOM 1538 N N . GLU A 1 197 ? 3.219 -7.558 -16.764 1.00 88.44 197 GLU A N 1
ATOM 1539 C CA . GLU A 1 197 ? 2.185 -7.764 -15.753 1.00 88.44 197 GLU A CA 1
ATOM 1540 C C . GLU A 1 197 ? 2.198 -6.578 -14.799 1.00 88.44 197 GLU A C 1
ATOM 1542 O O . GLU A 1 197 ? 3.250 -6.168 -14.304 1.00 88.44 197 GLU A O 1
ATOM 1547 N N . THR A 1 198 ? 1.020 -6.006 -14.585 1.00 87.56 198 THR A N 1
ATOM 1548 C CA . THR A 1 198 ? 0.797 -4.908 -13.650 1.00 87.56 198 THR A CA 1
ATOM 1549 C C . THR A 1 198 ? -0.028 -5.394 -12.486 1.00 87.56 198 THR A C 1
ATOM 1551 O O . THR A 1 198 ? -0.946 -6.188 -12.689 1.00 87.56 198 THR A O 1
ATOM 1554 N N . ASP A 1 199 ? 0.232 -4.819 -11.327 1.00 89.31 199 ASP A N 1
ATOM 1555 C CA . ASP A 1 199 ? -0.633 -4.945 -10.168 1.00 89.31 199 ASP A CA 1
ATOM 1556 C C . ASP A 1 199 ? -1.202 -3.568 -9.793 1.00 89.31 199 ASP A C 1
ATOM 1558 O O . ASP A 1 199 ? -0.661 -2.523 -10.176 1.00 89.31 199 ASP A O 1
ATOM 1562 N N . GLU A 1 200 ? -2.337 -3.562 -9.104 1.00 92.25 200 GLU A N 1
ATOM 1563 C CA . GLU A 1 200 ? -3.025 -2.353 -8.661 1.00 92.25 200 GLU A CA 1
ATOM 1564 C C . GLU A 1 200 ? -3.265 -2.421 -7.146 1.00 92.25 200 GLU A C 1
ATOM 1566 O O . GLU A 1 200 ? -4.385 -2.712 -6.723 1.00 92.25 200 GLU A O 1
ATOM 1571 N N . PRO A 1 201 ? -2.253 -2.093 -6.313 1.00 91.31 201 PRO A N 1
ATOM 1572 C CA . PRO A 1 201 ? -2.374 -2.111 -4.849 1.00 91.31 201 PRO A CA 1
ATOM 1573 C C . PRO A 1 201 ? -3.486 -1.213 -4.291 1.00 91.31 201 PRO A C 1
ATOM 1575 O O . PRO A 1 201 ? -3.841 -1.301 -3.123 1.00 91.31 201 PRO A O 1
ATOM 1578 N N . GLY A 1 202 ? -4.043 -0.321 -5.117 1.00 93.75 202 GLY A N 1
ATOM 1579 C CA . GLY A 1 202 ? -5.215 0.465 -4.756 1.00 93.75 202 GLY A CA 1
ATOM 1580 C C . GLY A 1 202 ? -6.541 -0.306 -4.794 1.00 93.75 202 GLY A C 1
ATOM 1581 O O . GLY A 1 202 ? -7.549 0.248 -4.364 1.00 93.75 202 GLY A O 1
ATOM 1582 N N . GLN A 1 203 ? -6.592 -1.544 -5.294 1.00 95.06 203 GLN A N 1
ATOM 1583 C CA . GLN A 1 203 ? -7.801 -2.374 -5.259 1.00 95.06 203 GLN A CA 1
ATOM 1584 C C . GLN A 1 203 ? -7.967 -3.021 -3.881 1.00 95.06 203 GLN A C 1
ATOM 1586 O O . GLN A 1 203 ? -7.522 -4.140 -3.640 1.00 95.06 203 GLN A O 1
ATOM 1591 N N . LEU A 1 204 ? -8.646 -2.310 -2.983 1.00 94.38 204 LEU A N 1
ATOM 1592 C CA . LEU A 1 204 ? -8.761 -2.711 -1.584 1.00 94.38 204 LEU A CA 1
ATOM 1593 C C . LEU A 1 204 ? -9.783 -3.836 -1.390 1.00 94.38 204 LEU A C 1
ATOM 1595 O O . LEU A 1 204 ? -10.887 -3.818 -1.956 1.00 94.38 204 LEU A O 1
ATOM 1599 N N . ARG A 1 205 ? -9.448 -4.786 -0.524 1.00 92.12 205 ARG A N 1
ATOM 1600 C CA . ARG A 1 205 ? -10.262 -5.956 -0.193 1.00 92.12 205 ARG A CA 1
ATOM 1601 C C . ARG A 1 205 ? -10.874 -5.801 1.190 1.00 92.12 205 ARG A C 1
ATOM 1603 O O . ARG A 1 205 ? -10.195 -5.488 2.162 1.00 92.12 205 ARG A O 1
ATOM 1610 N N . GLY A 1 206 ? -12.183 -6.011 1.254 1.00 89.38 206 GLY A N 1
ATOM 1611 C CA . GLY A 1 206 ? -12.973 -5.878 2.467 1.00 89.38 206 GLY A CA 1
ATOM 1612 C C . GLY A 1 206 ? -13.470 -7.214 2.989 1.00 89.38 206 GLY A C 1
ATOM 1613 O O . GLY A 1 206 ? -13.959 -8.031 2.207 1.00 89.38 206 GLY A O 1
ATOM 1614 N N . GLY A 1 207 ? -13.446 -7.380 4.307 1.00 83.06 207 GLY A N 1
ATOM 1615 C CA . GLY A 1 207 ? -14.007 -8.539 4.994 1.00 83.06 207 GLY A CA 1
ATOM 1616 C C . GLY A 1 207 ? -14.857 -8.207 6.212 1.00 83.06 207 GLY A C 1
ATOM 1617 O O . GLY A 1 207 ? -15.404 -7.109 6.359 1.00 83.06 207 GLY A O 1
ATOM 1618 N N . GLY A 1 208 ? -15.008 -9.196 7.088 1.00 68.06 208 GLY A N 1
ATOM 1619 C CA . GLY A 1 208 ? -15.915 -9.109 8.234 1.00 68.06 208 GLY A CA 1
ATOM 1620 C C . GLY A 1 208 ? -15.802 -10.274 9.209 1.00 68.06 208 GLY A C 1
ATOM 1621 O O . GLY A 1 208 ? -16.794 -10.627 9.842 1.00 68.06 208 GLY A O 1
ATOM 1622 N N . ALA A 1 209 ? -14.627 -10.898 9.312 1.00 62.28 209 ALA A N 1
ATOM 1623 C CA . ALA A 1 209 ? -14.394 -11.905 10.337 1.00 62.28 209 ALA A CA 1
ATOM 1624 C C . ALA A 1 209 ? -14.423 -11.239 11.723 1.00 62.28 209 ALA A C 1
ATOM 1626 O O . ALA A 1 209 ? -13.609 -10.366 12.015 1.00 62.28 209 ALA A O 1
ATOM 1627 N N . GLU A 1 210 ? -15.367 -11.643 12.575 1.00 57.81 210 GLU A N 1
ATOM 1628 C CA . GLU A 1 210 ? -15.420 -11.177 13.968 1.00 57.81 210 GLU A CA 1
ATOM 1629 C C . GLU A 1 210 ? -14.334 -11.830 14.836 1.00 57.81 210 GLU A C 1
ATOM 1631 O O . GLU A 1 210 ? -13.941 -11.259 15.851 1.00 57.81 210 GLU A O 1
ATOM 1636 N N . ASP A 1 211 ? -13.834 -13.005 14.434 1.00 65.88 211 ASP A N 1
ATOM 1637 C CA . ASP A 1 211 ? -12.733 -13.703 15.099 1.00 65.88 211 ASP A CA 1
ATOM 1638 C C . ASP A 1 211 ? -11.380 -13.324 14.462 1.00 65.88 211 ASP A C 1
ATOM 1640 O O . ASP A 1 211 ? -11.117 -13.724 13.317 1.00 65.88 211 ASP A O 1
ATOM 1644 N N . PRO A 1 212 ? -10.484 -12.634 15.200 1.00 62.91 212 PRO A N 1
ATOM 1645 C CA . PRO A 1 212 ? -9.144 -12.286 14.732 1.00 62.91 212 PRO A CA 1
ATOM 1646 C C . PRO A 1 212 ? -8.313 -13.486 14.261 1.00 62.91 212 PRO A C 1
ATOM 1648 O O . PRO A 1 212 ? -7.459 -13.326 13.391 1.00 62.91 212 PRO A O 1
ATOM 1651 N N . ALA A 1 213 ? -8.545 -14.687 14.805 1.00 64.38 213 ALA A N 1
ATOM 1652 C CA . ALA A 1 213 ? -7.810 -15.895 14.427 1.00 64.38 213 ALA A CA 1
ATOM 1653 C C . ALA A 1 213 ? -8.228 -16.460 13.058 1.00 64.38 213 ALA A C 1
ATOM 1655 O O . ALA A 1 213 ? -7.488 -17.248 12.469 1.00 64.38 213 ALA A O 1
ATOM 1656 N N . SER A 1 214 ? -9.396 -16.056 12.556 1.00 64.62 214 SER A N 1
ATOM 1657 C CA . SER A 1 214 ? -9.961 -16.485 11.270 1.00 64.62 214 SER A CA 1
ATOM 1658 C C . SER A 1 214 ? -9.782 -15.458 10.148 1.00 64.62 214 SER A C 1
ATOM 1660 O O . SER A 1 214 ? -10.253 -15.673 9.032 1.00 64.62 214 SER A O 1
ATOM 1662 N N . ARG A 1 215 ? -9.125 -14.331 10.444 1.00 67.69 215 ARG A N 1
ATOM 1663 C CA . ARG A 1 215 ? -9.033 -13.189 9.540 1.00 67.69 215 ARG A CA 1
ATOM 1664 C C . ARG A 1 215 ? -8.117 -13.472 8.347 1.00 67.69 215 ARG A C 1
ATOM 1666 O O . ARG A 1 215 ? -6.992 -13.946 8.509 1.00 67.69 215 ARG A O 1
ATOM 1673 N N . ASP A 1 216 ? -8.585 -13.096 7.159 1.00 75.62 216 ASP A N 1
ATOM 1674 C CA . ASP A 1 216 ? -7.749 -13.013 5.966 1.00 75.62 216 ASP A CA 1
ATOM 1675 C C . ASP A 1 216 ? -6.836 -11.782 6.081 1.00 75.62 216 ASP A C 1
ATOM 1677 O O . ASP A 1 216 ? -7.278 -10.636 6.162 1.00 75.62 216 ASP A O 1
ATOM 1681 N N . LEU A 1 217 ? -5.529 -12.030 6.135 1.00 74.94 217 LEU A N 1
ATOM 1682 C CA . LEU A 1 217 ? -4.511 -10.991 6.294 1.00 74.94 217 LEU A CA 1
ATOM 1683 C C . LEU A 1 217 ? -4.289 -10.176 5.014 1.00 74.94 217 LEU A C 1
ATOM 1685 O O . LEU A 1 217 ? -3.528 -9.217 5.043 1.00 74.94 217 LEU A O 1
ATOM 1689 N N . THR A 1 218 ? -4.945 -10.554 3.915 1.00 80.19 218 THR A N 1
ATOM 1690 C CA . THR A 1 218 ? -4.999 -9.779 2.669 1.00 80.19 218 THR A CA 1
ATOM 1691 C C . THR A 1 218 ? -6.166 -8.787 2.637 1.00 80.19 218 THR A C 1
ATOM 1693 O O . THR A 1 218 ? -6.366 -8.112 1.631 1.00 80.19 218 THR A O 1
ATOM 1696 N N . GLU A 1 219 ? -6.964 -8.705 3.708 1.00 89.38 219 GLU A N 1
ATOM 1697 C CA . GLU A 1 219 ? -8.008 -7.690 3.854 1.00 89.38 219 GLU A CA 1
ATOM 1698 C C . GLU A 1 219 ? -7.420 -6.356 4.323 1.00 89.38 219 GLU A C 1
ATOM 1700 O O . GLU A 1 219 ? -6.823 -6.276 5.403 1.00 89.38 219 GLU A O 1
ATOM 1705 N N . ASP A 1 220 ? -7.687 -5.304 3.549 1.00 92.44 220 ASP A N 1
ATOM 1706 C CA . ASP A 1 220 ? -7.327 -3.913 3.840 1.00 92.44 220 ASP A CA 1
ATOM 1707 C C . ASP A 1 220 ? -8.368 -3.228 4.729 1.00 92.44 220 ASP A C 1
ATOM 1709 O O . ASP A 1 220 ? -8.063 -2.291 5.461 1.00 92.44 220 ASP A O 1
ATOM 1713 N N . PHE A 1 221 ? -9.625 -3.672 4.683 1.00 92.06 221 PHE A N 1
ATOM 1714 C CA . PHE A 1 221 ? -10.675 -3.134 5.541 1.00 92.06 221 PHE A CA 1
ATOM 1715 C C . PHE A 1 221 ? -11.663 -4.203 5.995 1.00 92.06 221 PHE A C 1
ATOM 1717 O O . PHE A 1 221 ? -11.785 -5.277 5.413 1.00 92.06 221 PHE A O 1
ATOM 1724 N N . CYS A 1 222 ? -12.420 -3.901 7.039 1.00 89.44 222 CYS A N 1
ATOM 1725 C CA . CYS A 1 222 ? -13.477 -4.766 7.539 1.00 89.44 222 CYS A CA 1
ATOM 1726 C C . CYS A 1 222 ? -14.676 -3.941 7.994 1.00 89.44 222 CYS A C 1
ATOM 1728 O O . CYS A 1 222 ? -14.559 -2.753 8.306 1.00 89.44 222 CYS A O 1
ATOM 1730 N N . THR A 1 223 ? -15.844 -4.576 8.043 1.00 87.19 223 THR A N 1
ATOM 1731 C CA . THR A 1 223 ? -17.044 -4.000 8.655 1.00 87.19 223 THR A CA 1
ATOM 1732 C C . THR A 1 223 ? -17.648 -4.997 9.637 1.00 87.19 223 THR A C 1
ATOM 1734 O O . THR A 1 223 ? -18.157 -6.033 9.220 1.00 87.19 223 THR A O 1
ATOM 1737 N N . ALA A 1 224 ? -17.601 -4.687 10.935 1.00 83.56 224 ALA A N 1
ATOM 1738 C CA . ALA A 1 224 ? -18.100 -5.557 12.001 1.00 83.56 224 ALA A CA 1
ATOM 1739 C C . ALA A 1 224 ? -18.643 -4.749 13.188 1.00 83.56 224 ALA A C 1
ATOM 1741 O O . ALA A 1 224 ? -18.119 -3.690 13.544 1.00 83.56 224 ALA A O 1
ATOM 1742 N N . GLY A 1 225 ? -19.715 -5.240 13.819 1.00 80.50 225 GLY A N 1
ATOM 1743 C CA . GLY A 1 225 ? -20.314 -4.599 14.997 1.00 80.50 225 GLY A CA 1
ATOM 1744 C C . GLY A 1 225 ? -20.726 -3.132 14.795 1.00 80.50 225 GLY A C 1
ATOM 1745 O O . GLY A 1 225 ? -20.644 -2.347 15.738 1.00 80.50 225 GLY A O 1
ATOM 1746 N N . GLY A 1 226 ? -21.110 -2.744 13.571 1.00 84.62 226 GLY A N 1
ATOM 1747 C CA . GLY A 1 226 ? -21.492 -1.368 13.223 1.00 84.62 226 GLY A CA 1
ATOM 1748 C C . GLY A 1 226 ? -20.323 -0.394 13.039 1.00 84.62 226 GLY A C 1
ATOM 1749 O O . GLY A 1 226 ? -20.549 0.816 13.019 1.00 84.62 226 GLY A O 1
ATOM 1750 N N . TRP A 1 227 ? -19.093 -0.898 12.916 1.00 86.06 227 TRP A N 1
ATOM 1751 C CA . TRP A 1 227 ? -17.895 -0.109 12.635 1.00 86.06 227 TRP A CA 1
ATOM 1752 C C . TRP A 1 227 ? -17.211 -0.590 11.365 1.00 86.06 227 TRP A C 1
ATOM 1754 O O . TRP A 1 227 ? -17.167 -1.790 11.093 1.00 86.06 227 TRP A O 1
ATOM 1764 N N . THR A 1 228 ? -16.641 0.353 10.626 1.00 89.00 228 THR A N 1
ATOM 1765 C CA . THR A 1 228 ? -15.722 0.075 9.530 1.00 89.00 228 THR A CA 1
ATOM 1766 C C . THR A 1 228 ? -14.330 0.463 9.989 1.00 89.00 228 THR A C 1
ATOM 1768 O O . THR A 1 228 ? -14.147 1.544 10.547 1.00 89.00 228 THR A O 1
ATOM 1771 N N . HIS A 1 229 ? -13.373 -0.431 9.770 1.00 90.81 229 HIS A N 1
ATOM 1772 C CA . HIS A 1 229 ? -11.960 -0.204 10.033 1.00 90.81 229 HIS A CA 1
ATOM 1773 C C . HIS A 1 229 ? -11.194 -0.450 8.730 1.00 90.81 229 HIS A C 1
ATOM 1775 O O . HIS A 1 229 ? -11.372 -1.493 8.108 1.00 90.81 229 HIS A O 1
ATOM 1781 N N . LEU A 1 230 ? -10.399 0.527 8.307 1.00 91.81 230 LEU A N 1
ATOM 1782 C CA . LEU A 1 230 ? -9.537 0.526 7.131 1.00 91.81 230 LEU A CA 1
ATOM 1783 C C . LEU A 1 230 ? -8.072 0.659 7.564 1.00 91.81 230 LEU A C 1
ATOM 1785 O O . LEU A 1 230 ? -7.760 1.534 8.363 1.00 91.81 230 LEU A O 1
ATOM 1789 N N . SER A 1 231 ? -7.193 -0.139 6.970 1.00 92.00 231 SER A N 1
ATOM 1790 C CA . SER A 1 231 ? -5.743 0.021 7.003 1.00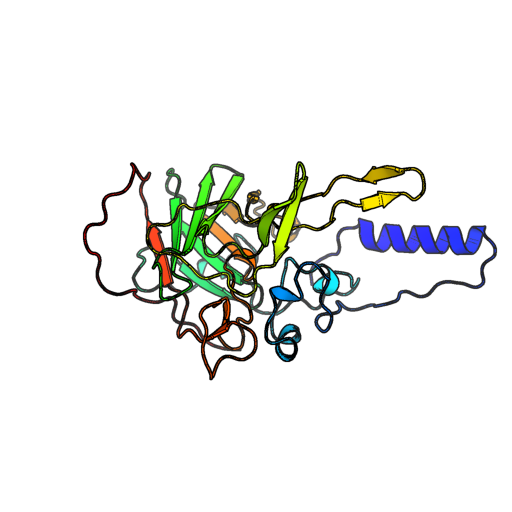 92.00 231 SER A CA 1
ATOM 1791 C C . SER A 1 231 ? -5.254 0.353 5.594 1.00 92.00 231 SER A C 1
ATOM 1793 O O . SER A 1 231 ? -5.611 -0.323 4.630 1.00 92.00 231 SER A O 1
ATOM 1795 N N . VAL A 1 232 ? -4.487 1.433 5.459 1.00 92.38 232 VAL A N 1
ATOM 1796 C CA . VAL A 1 232 ? -3.879 1.856 4.193 1.00 92.38 232 VAL A CA 1
ATOM 1797 C C . VAL A 1 232 ? -2.362 1.818 4.351 1.00 92.38 232 VAL A C 1
ATOM 1799 O O . VAL A 1 232 ? -1.840 2.596 5.154 1.00 92.38 232 VAL A O 1
ATOM 1802 N N . PRO A 1 233 ? -1.641 0.975 3.590 1.00 92.44 233 PRO A N 1
ATOM 1803 C CA . PRO A 1 233 ? -0.183 0.954 3.625 1.00 92.44 233 PRO A CA 1
ATOM 1804 C C . PRO A 1 233 ? 0.435 2.310 3.258 1.00 92.44 233 PRO A C 1
ATOM 1806 O O . PRO A 1 233 ? -0.161 3.111 2.532 1.00 92.44 233 PRO A O 1
ATOM 1809 N N . TRP A 1 234 ? 1.665 2.556 3.706 1.00 92.44 234 TRP A N 1
ATOM 1810 C CA . TRP A 1 234 ? 2.386 3.801 3.411 1.00 92.44 234 TRP A CA 1
ATOM 1811 C C . TRP A 1 234 ? 2.665 4.011 1.915 1.00 92.44 234 TRP A C 1
ATOM 1813 O O . TRP A 1 234 ? 2.501 5.114 1.384 1.00 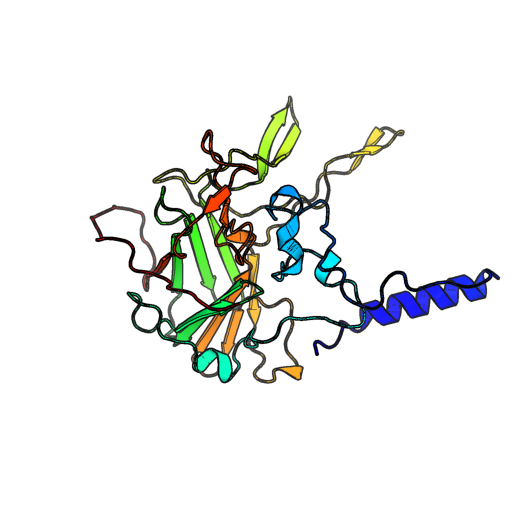92.44 234 TRP A O 1
ATOM 1823 N N . THR A 1 235 ? 3.021 2.938 1.211 1.00 91.75 235 THR A N 1
ATOM 1824 C CA . THR A 1 235 ? 3.488 2.988 -0.179 1.00 91.75 235 THR A CA 1
ATOM 1825 C C . THR A 1 235 ? 2.445 3.534 -1.176 1.00 91.75 235 THR A C 1
ATOM 1827 O O . THR A 1 235 ? 2.787 4.432 -1.951 1.00 91.75 235 THR A O 1
ATOM 1830 N N . PRO A 1 236 ? 1.163 3.104 -1.170 1.00 92.88 236 PRO A N 1
ATOM 1831 C CA . PRO A 1 236 ? 0.122 3.688 -2.025 1.00 92.88 236 PRO A CA 1
ATOM 1832 C C . PRO A 1 236 ? -0.189 5.166 -1.750 1.00 92.88 236 PRO A C 1
ATOM 1834 O O . PRO A 1 236 ? -0.773 5.827 -2.607 1.00 92.88 236 PRO A O 1
ATOM 1837 N N . LEU A 1 237 ? 0.206 5.692 -0.585 1.00 92.44 237 LEU A N 1
ATOM 1838 C CA . LEU A 1 237 ? 0.121 7.117 -0.247 1.00 92.44 237 LEU A CA 1
ATOM 1839 C C . LEU A 1 237 ? 1.363 7.905 -0.705 1.00 92.44 237 LEU A C 1
ATOM 1841 O O . LEU A 1 237 ? 1.411 9.124 -0.544 1.00 92.44 237 LEU A O 1
ATOM 1845 N N . ASN A 1 238 ? 2.360 7.229 -1.293 1.00 92.75 238 ASN A N 1
ATOM 1846 C CA . ASN A 1 238 ? 3.690 7.758 -1.614 1.00 92.75 238 ASN A CA 1
ATOM 1847 C C . ASN A 1 238 ? 4.423 8.352 -0.396 1.00 92.75 238 ASN A C 1
ATOM 1849 O O . ASN A 1 238 ? 5.194 9.309 -0.526 1.00 92.75 238 ASN A O 1
ATOM 1853 N N . VAL A 1 239 ? 4.183 7.791 0.788 1.00 92.75 239 VAL A N 1
ATOM 1854 C CA . VAL A 1 239 ? 5.033 8.018 1.959 1.00 92.75 239 VAL A CA 1
ATOM 1855 C C . VAL A 1 239 ? 6.245 7.107 1.802 1.00 92.75 239 VAL A C 1
ATOM 1857 O O . VAL A 1 239 ? 6.086 5.893 1.723 1.00 92.75 239 VAL A O 1
ATOM 1860 N N . THR A 1 240 ? 7.438 7.691 1.682 1.00 92.44 240 THR A N 1
ATOM 1861 C CA . THR A 1 240 ? 8.664 6.953 1.327 1.00 92.44 240 THR A CA 1
ATOM 1862 C C . THR A 1 240 ? 9.473 6.522 2.540 1.00 92.44 240 THR A C 1
ATOM 1864 O O . THR A 1 240 ? 10.285 5.606 2.441 1.00 92.44 240 THR A O 1
ATOM 1867 N N . ASP A 1 241 ? 9.288 7.219 3.661 1.00 91.44 241 ASP A N 1
ATOM 1868 C CA . ASP A 1 241 ? 9.843 6.863 4.960 1.00 91.44 241 ASP A CA 1
ATOM 1869 C C . ASP A 1 241 ? 8.982 7.503 6.071 1.00 91.44 241 ASP A C 1
ATOM 1871 O O . ASP A 1 241 ? 9.145 8.690 6.386 1.00 91.44 241 ASP A O 1
ATOM 1875 N N . PRO A 1 242 ? 8.044 6.751 6.673 1.00 90.06 242 PRO A N 1
ATOM 1876 C CA . PRO A 1 242 ? 7.220 7.242 7.768 1.00 90.06 242 PRO A CA 1
ATOM 1877 C C . PRO A 1 242 ? 8.028 7.519 9.046 1.00 90.06 242 PRO A C 1
ATOM 1879 O O . PRO A 1 242 ? 7.584 8.346 9.838 1.00 90.06 242 PRO A O 1
ATOM 1882 N N . SER A 1 243 ? 9.210 6.919 9.256 1.00 87.56 243 SER A N 1
ATOM 1883 C CA . SER A 1 243 ? 9.998 7.128 10.484 1.00 87.56 243 SER A CA 1
ATOM 1884 C C . SER A 1 243 ? 10.609 8.532 10.546 1.00 87.56 243 SER A C 1
ATOM 1886 O O . SER A 1 243 ? 10.702 9.134 11.619 1.00 87.56 243 SER A O 1
ATOM 1888 N N . SER A 1 244 ? 10.959 9.094 9.384 1.00 88.81 244 SER A N 1
ATOM 1889 C CA . SER A 1 244 ? 11.474 10.466 9.252 1.00 88.81 244 SER A CA 1
ATOM 1890 C C . SER A 1 244 ? 10.465 11.451 8.651 1.00 88.81 244 SER A C 1
ATOM 1892 O O . SER A 1 244 ? 10.819 12.604 8.382 1.00 88.81 244 SER A O 1
ATOM 1894 N N . HIS A 1 245 ? 9.208 11.026 8.481 1.00 87.62 245 HIS A N 1
ATOM 1895 C CA . HIS A 1 245 ? 8.108 11.795 7.888 1.00 87.62 245 HIS A CA 1
ATOM 1896 C C . HIS A 1 245 ? 8.392 12.265 6.454 1.00 87.62 245 HIS A C 1
ATOM 1898 O O . HIS A 1 245 ? 8.179 13.432 6.120 1.00 87.62 245 HIS A O 1
ATOM 1904 N N . GLN A 1 246 ? 8.914 11.383 5.612 1.00 90.31 246 GLN A N 1
ATOM 1905 C CA . GLN A 1 246 ? 9.255 11.684 4.227 1.00 90.31 246 GLN A CA 1
ATOM 1906 C C . GLN A 1 246 ? 8.169 11.190 3.277 1.00 90.31 246 GLN A C 1
ATOM 1908 O O . GLN A 1 246 ? 7.681 10.063 3.382 1.00 90.31 246 GLN A O 1
ATOM 1913 N N . VAL A 1 247 ? 7.838 12.028 2.304 1.00 92.19 247 VAL A N 1
ATOM 1914 C CA . VAL A 1 247 ? 6.960 11.687 1.182 1.00 92.19 247 VAL A CA 1
ATOM 1915 C C . VAL A 1 247 ? 7.671 11.949 -0.135 1.00 92.19 247 VAL A C 1
ATOM 1917 O O . VAL A 1 247 ? 8.618 12.736 -0.185 1.00 92.19 247 VAL A O 1
ATOM 1920 N N . GLN A 1 248 ? 7.210 11.322 -1.212 1.00 91.69 248 GLN A N 1
ATOM 1921 C CA . GLN A 1 248 ? 7.730 11.576 -2.552 1.00 91.69 248 GLN A CA 1
ATOM 1922 C C . GLN A 1 248 ? 7.602 13.069 -2.896 1.00 91.69 248 GLN A C 1
ATOM 1924 O O . GLN A 1 248 ? 6.532 13.662 -2.785 1.00 91.69 248 GLN A O 1
ATOM 1929 N N . ASP A 1 249 ? 8.678 13.682 -3.384 1.00 91.44 249 ASP A N 1
ATOM 1930 C CA . ASP A 1 249 ? 8.612 15.015 -3.971 1.00 91.44 249 ASP A CA 1
ATOM 1931 C C . ASP A 1 249 ? 9.659 15.186 -5.068 1.00 91.44 249 ASP A C 1
ATOM 1933 O O . ASP A 1 249 ? 10.840 15.453 -4.838 1.00 91.44 249 ASP A O 1
ATOM 1937 N N . GLY A 1 250 ? 9.179 15.083 -6.301 1.00 87.88 250 GLY A N 1
ATOM 1938 C CA . GLY A 1 250 ? 9.983 15.221 -7.498 1.00 87.88 250 GLY A CA 1
ATOM 1939 C C . GLY A 1 250 ? 10.471 16.625 -7.852 1.00 87.88 250 GLY A C 1
ATOM 1940 O O . GLY A 1 250 ? 11.242 16.765 -8.810 1.00 87.88 250 GLY A O 1
ATOM 1941 N N . ARG A 1 251 ? 10.024 17.671 -7.138 1.00 86.44 251 ARG A N 1
ATOM 1942 C CA . ARG A 1 251 ? 10.399 19.058 -7.453 1.00 86.44 251 ARG A CA 1
ATOM 1943 C C . ARG A 1 251 ? 11.903 19.277 -7.210 1.00 86.44 251 ARG A C 1
ATOM 1945 O O . ARG A 1 251 ? 12.408 18.863 -6.161 1.00 86.44 251 ARG A O 1
ATOM 1952 N N . PRO A 1 252 ? 12.617 19.957 -8.129 1.00 76.44 252 PRO A N 1
ATOM 1953 C CA . PRO A 1 252 ? 14.037 20.249 -7.958 1.00 76.44 252 PRO A CA 1
ATOM 1954 C C . PRO A 1 252 ? 14.298 21.047 -6.677 1.00 76.44 252 PRO A C 1
ATOM 1956 O O . PRO A 1 252 ? 13.629 22.046 -6.416 1.00 76.44 252 PRO A O 1
ATOM 1959 N N . SER A 1 253 ? 15.293 20.636 -5.896 1.00 71.00 253 SER A N 1
ATOM 1960 C CA . SER A 1 253 ? 15.794 21.394 -4.750 1.00 71.00 253 SER A CA 1
ATOM 1961 C C . SER A 1 253 ? 17.269 21.073 -4.536 1.00 71.00 253 SER A C 1
ATOM 1963 O O . SER A 1 253 ? 17.670 19.921 -4.685 1.00 71.00 253 SER A O 1
ATOM 1965 N N . ALA A 1 254 ? 18.064 22.087 -4.190 1.00 63.09 254 ALA A N 1
ATOM 1966 C CA . ALA A 1 254 ? 19.483 21.921 -3.881 1.00 63.09 254 ALA A CA 1
ATOM 1967 C C . ALA A 1 254 ? 19.719 21.108 -2.592 1.00 63.09 254 ALA A C 1
ATOM 1969 O O . ALA A 1 254 ? 20.772 20.493 -2.451 1.00 63.09 254 ALA A O 1
ATOM 1970 N N . ASP A 1 255 ? 18.726 21.069 -1.697 1.00 60.16 255 ASP A N 1
ATOM 1971 C CA . ASP A 1 255 ? 18.839 20.475 -0.359 1.00 60.16 255 ASP A CA 1
ATOM 1972 C C . ASP A 1 255 ? 18.170 19.091 -0.251 1.00 60.16 255 ASP A C 1
ATOM 1974 O O . ASP A 1 255 ? 18.252 18.442 0.791 1.00 60.16 255 ASP A O 1
ATOM 1978 N N . ARG A 1 256 ? 17.494 18.620 -1.311 1.00 65.38 256 ARG A N 1
ATOM 1979 C CA . ARG A 1 256 ? 16.816 17.314 -1.318 1.00 65.38 256 ARG A CA 1
ATOM 1980 C C . ARG A 1 256 ? 17.716 16.244 -1.909 1.00 65.38 256 ARG A C 1
ATOM 1982 O O . ARG A 1 256 ? 17.903 16.177 -3.122 1.00 65.38 256 ARG A O 1
ATOM 1989 N N . GLN A 1 257 ? 18.223 15.378 -1.043 1.00 65.38 257 GLN A N 1
ATOM 1990 C CA . GLN A 1 257 ? 18.723 14.070 -1.452 1.00 65.38 257 GLN A CA 1
ATOM 1991 C C . GLN A 1 257 ? 17.507 13.136 -1.614 1.00 65.38 257 GLN A C 1
ATOM 1993 O O . GLN A 1 257 ? 16.514 13.290 -0.908 1.00 65.38 257 GLN A O 1
ATOM 1998 N N . ASP A 1 258 ? 17.539 12.239 -2.600 1.00 79.62 258 ASP A N 1
ATOM 1999 C CA . ASP A 1 258 ? 16.538 11.178 -2.818 1.00 79.62 258 ASP A CA 1
ATOM 2000 C C . ASP A 1 258 ? 15.114 11.575 -3.263 1.00 79.62 258 ASP A C 1
ATOM 2002 O O . ASP A 1 258 ? 14.223 10.736 -3.230 1.00 79.62 258 ASP A O 1
ATOM 2006 N N . HIS A 1 259 ? 14.867 12.795 -3.761 1.00 88.81 259 HIS A N 1
ATOM 2007 C CA . HIS A 1 259 ? 13.541 13.218 -4.270 1.00 88.81 259 HIS A CA 1
ATOM 2008 C C . HIS A 1 259 ? 12.387 13.028 -3.265 1.00 88.81 259 HIS A C 1
ATOM 2010 O O . HIS A 1 259 ? 11.298 12.564 -3.630 1.00 88.81 259 HIS A O 1
ATOM 2016 N N . THR A 1 260 ? 12.626 13.379 -2.000 1.00 89.88 260 THR A N 1
ATOM 2017 C CA . THR A 1 260 ? 11.615 13.364 -0.938 1.00 89.88 260 THR A CA 1
ATOM 2018 C C . THR A 1 260 ? 11.427 14.744 -0.306 1.00 89.88 260 THR A C 1
ATOM 2020 O O . THR A 1 260 ? 12.264 15.644 -0.436 1.00 89.88 260 THR A O 1
ATOM 2023 N N . LEU A 1 261 ? 10.311 14.918 0.397 1.00 89.88 261 LEU A N 1
ATOM 2024 C CA . LEU A 1 261 ? 9.999 16.082 1.216 1.00 89.88 261 LEU A CA 1
ATOM 2025 C C . LEU A 1 261 ? 9.605 15.631 2.619 1.00 89.88 261 LEU A C 1
ATOM 2027 O O . LEU A 1 261 ? 8.713 14.799 2.777 1.00 89.88 261 LEU A O 1
ATOM 2031 N N . ARG A 1 262 ? 10.204 16.260 3.632 1.00 88.56 262 ARG A N 1
ATOM 2032 C CA . ARG A 1 262 ? 9.772 16.086 5.014 1.00 88.56 262 ARG A CA 1
ATOM 2033 C C . ARG A 1 262 ? 8.476 16.854 5.260 1.00 88.56 262 ARG A C 1
ATOM 2035 O O . ARG A 1 262 ? 8.415 18.052 4.982 1.00 88.56 262 ARG A O 1
ATOM 2042 N N . ILE A 1 263 ? 7.483 16.184 5.830 1.00 84.62 263 ILE A N 1
ATOM 2043 C CA . ILE A 1 263 ? 6.189 16.760 6.208 1.00 84.62 263 ILE A CA 1
ATOM 2044 C C . ILE A 1 263 ? 6.009 16.764 7.731 1.00 84.62 263 ILE A C 1
ATOM 2046 O O . ILE A 1 263 ? 6.609 15.975 8.460 1.00 84.62 263 ILE A O 1
ATOM 2050 N N . GLU A 1 264 ? 5.189 17.683 8.239 1.00 76.06 264 GLU A N 1
ATOM 2051 C CA . GLU A 1 264 ? 4.885 17.755 9.678 1.00 76.06 264 GLU A CA 1
ATOM 2052 C C . GLU A 1 264 ? 3.834 16.726 10.116 1.00 76.06 264 GLU A C 1
ATOM 2054 O O . GLU A 1 264 ? 3.757 16.373 11.292 1.00 76.06 264 GLU A O 1
ATOM 2059 N N . GLY A 1 265 ? 3.040 16.237 9.168 1.00 67.12 265 GLY A N 1
ATOM 2060 C CA . GLY A 1 265 ? 1.992 15.246 9.357 1.00 67.12 265 GLY A CA 1
ATOM 2061 C C . GLY A 1 265 ? 1.229 15.055 8.054 1.00 67.12 265 GLY A C 1
ATOM 2062 O O . GLY A 1 265 ? 1.367 15.855 7.128 1.00 67.12 265 GLY A O 1
ATOM 2063 N N . ILE A 1 266 ? 0.437 13.995 7.990 1.00 60.16 266 ILE A N 1
ATOM 2064 C CA . ILE A 1 266 ? -0.461 13.730 6.864 1.00 60.16 266 ILE A CA 1
ATOM 2065 C C . ILE A 1 266 ? -1.804 14.368 7.221 1.00 60.16 266 ILE A C 1
ATOM 2067 O O . ILE A 1 266 ? -2.256 14.264 8.349 1.00 60.16 266 ILE A O 1
ATOM 2071 N N . GLY A 1 267 ? -2.444 15.109 6.333 1.00 52.72 267 GLY A N 1
ATOM 2072 C CA . GLY A 1 267 ? -3.831 15.528 6.512 1.00 52.72 267 GLY A CA 1
ATOM 2073 C C . GLY A 1 267 ? -4.768 14.420 6.034 1.00 52.72 267 GLY A C 1
ATOM 2074 O O . GLY A 1 267 ? -4.532 13.793 5.007 1.00 52.72 267 GLY A O 1
ATOM 2075 N N . GLY A 1 268 ? -5.841 14.148 6.769 1.00 49.41 268 GLY A N 1
ATOM 2076 C CA . GLY A 1 268 ? -6.906 13.252 6.321 1.00 49.41 268 GLY A CA 1
ATOM 2077 C C . GLY A 1 268 ? -8.246 13.951 6.476 1.00 49.41 268 GLY A C 1
ATOM 2078 O O . GLY A 1 268 ? -8.628 14.295 7.591 1.00 49.41 268 GLY A O 1
ATOM 2079 N N . CYS A 1 269 ? -8.964 14.154 5.376 1.00 43.31 269 CYS A N 1
ATOM 2080 C CA . CYS A 1 269 ? -10.301 14.736 5.374 1.00 43.31 269 CYS A CA 1
ATOM 2081 C C . CYS A 1 269 ? -11.323 13.645 5.036 1.00 43.31 269 CYS A C 1
ATOM 2083 O O . CYS A 1 269 ? -11.277 13.009 3.982 1.00 43.31 269 CYS A O 1
ATOM 2085 N N . VAL A 1 270 ? -12.284 13.413 5.932 1.00 43.56 270 VAL A N 1
ATOM 2086 C CA . VAL A 1 270 ? -13.392 12.480 5.677 1.00 43.56 270 VAL A CA 1
ATOM 2087 C C . VAL A 1 270 ? -14.574 13.252 5.143 1.00 43.56 270 VAL A C 1
ATOM 2089 O O . VAL A 1 270 ? -15.194 14.022 5.876 1.00 43.56 270 VAL A O 1
ATOM 2092 N N . HIS A 1 271 ? -14.946 12.981 3.897 1.00 44.56 271 HIS A N 1
ATOM 2093 C CA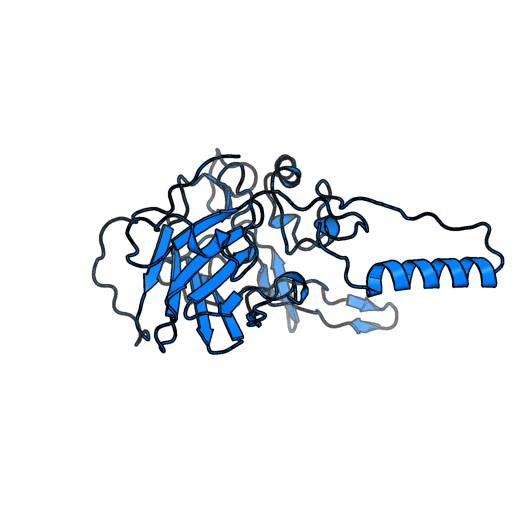 . HIS A 1 271 ? -16.184 13.498 3.340 1.00 44.56 271 HIS A CA 1
ATOM 2094 C C . HIS A 1 271 ? -17.270 12.425 3.435 1.00 44.56 271 HIS A C 1
ATOM 2096 O O . HIS A 1 271 ? -17.196 11.341 2.853 1.00 44.56 271 HIS A O 1
ATOM 2102 N N . SER A 1 272 ? -18.310 12.739 4.203 1.00 36.06 272 SER A N 1
ATOM 2103 C CA . SER A 1 272 ? -19.533 11.939 4.262 1.00 36.06 272 SER A CA 1
ATOM 2104 C C . SER A 1 272 ? -20.527 12.438 3.220 1.00 36.06 272 SER A C 1
ATOM 2106 O O . SER A 1 272 ? -21.580 12.925 3.581 1.00 36.06 272 SER A O 1
ATOM 2108 N N . GLU A 1 273 ? -20.188 12.381 1.928 1.00 39.00 273 GLU A N 1
ATOM 2109 C CA . GLU A 1 273 ? -21.204 12.517 0.879 1.00 39.00 273 GLU A CA 1
ATOM 2110 C C . GLU A 1 273 ? -20.713 12.054 -0.497 1.00 39.00 273 GLU A C 1
ATOM 2112 O O . GLU A 1 273 ? -19.542 12.172 -0.861 1.00 39.00 273 GLU A O 1
ATOM 2117 N N . VAL A 1 274 ? -21.655 11.497 -1.261 1.00 37.31 274 VAL A N 1
ATOM 2118 C CA . VAL A 1 274 ? -21.513 11.113 -2.666 1.00 37.31 274 VAL A CA 1
ATOM 2119 C C . VAL A 1 274 ? -21.131 12.363 -3.459 1.00 37.31 274 VAL A C 1
ATOM 2121 O O . VAL A 1 274 ? -21.982 13.209 -3.719 1.00 37.31 274 VAL A O 1
ATOM 2124 N N . LEU A 1 275 ? -19.858 12.499 -3.839 1.00 36.41 275 LEU A N 1
ATOM 2125 C CA . LEU A 1 275 ? -19.405 13.618 -4.665 1.00 36.41 275 LEU A CA 1
ATOM 2126 C C . LEU A 1 275 ? -20.110 13.578 -6.030 1.00 36.41 275 LEU A C 1
ATOM 2128 O O . LEU A 1 275 ? -19.702 12.857 -6.944 1.00 36.41 275 LEU A O 1
ATOM 2132 N N . ALA A 1 276 ? -21.143 14.405 -6.188 1.00 27.97 276 ALA A N 1
ATOM 2133 C CA . ALA A 1 276 ? -21.368 15.069 -7.460 1.00 27.97 276 ALA A CA 1
ATOM 2134 C C . ALA A 1 276 ? -20.138 15.953 -7.759 1.00 27.97 276 ALA A C 1
ATOM 2136 O O . ALA A 1 276 ? -19.510 16.490 -6.850 1.00 27.97 276 ALA A O 1
ATOM 2137 N N . SER A 1 277 ? -19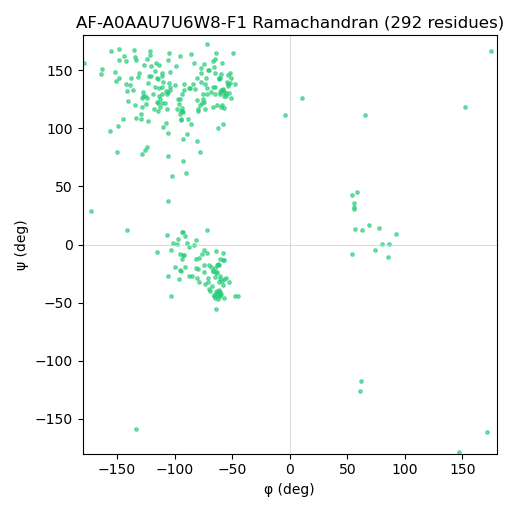.762 16.022 -9.036 1.00 27.92 277 SER A N 1
ATOM 2138 C CA . SER A 1 277 ? -18.540 16.645 -9.577 1.00 27.92 277 SER A CA 1
ATOM 2139 C C . SER A 1 277 ? -18.228 18.084 -9.099 1.00 27.92 277 SER A C 1
ATOM 2141 O O . SER A 1 277 ? -19.096 18.763 -8.556 1.00 27.92 277 SER A O 1
ATOM 2143 N N . PRO A 1 278 ? -16.985 18.567 -9.318 1.00 42.16 278 PRO A N 1
ATOM 2144 C CA . PRO A 1 278 ? -16.298 19.478 -8.417 1.00 42.16 278 PRO A CA 1
ATOM 2145 C C . PRO A 1 278 ? -16.633 20.946 -8.678 1.00 42.16 278 PRO A C 1
ATOM 2147 O O . PRO A 1 278 ? -16.540 21.439 -9.800 1.00 42.16 278 PRO A O 1
ATOM 2150 N N . ALA A 1 279 ? -16.893 21.678 -7.602 1.00 31.20 279 ALA A N 1
ATOM 2151 C CA . ALA A 1 279 ? -16.650 23.108 -7.539 1.00 31.20 279 ALA A CA 1
ATOM 2152 C C . ALA A 1 279 ? -15.937 23.386 -6.215 1.00 31.20 279 ALA A C 1
ATOM 2154 O O . ALA A 1 279 ? -16.516 23.242 -5.141 1.00 31.20 279 ALA A O 1
ATOM 2155 N N . HIS A 1 280 ? -14.650 23.723 -6.303 1.00 44.09 280 HIS A N 1
ATOM 2156 C CA . HIS A 1 280 ? -13.887 24.266 -5.187 1.00 44.09 280 HIS A CA 1
ATOM 2157 C C . HIS A 1 280 ? -14.581 25.532 -4.677 1.00 44.09 280 HIS A C 1
ATOM 2159 O O . HIS A 1 280 ? -14.664 26.529 -5.394 1.00 44.09 280 HIS A O 1
ATOM 2165 N N . ALA A 1 281 ? -15.028 25.511 -3.428 1.00 28.53 281 ALA A N 1
ATOM 2166 C CA . ALA A 1 281 ? -15.346 26.715 -2.683 1.00 28.53 281 ALA A CA 1
ATOM 2167 C C . ALA A 1 281 ? -14.624 26.617 -1.340 1.00 28.53 281 ALA A C 1
ATOM 2169 O O . ALA A 1 281 ? -14.953 25.773 -0.516 1.00 28.53 281 ALA A O 1
ATOM 2170 N N . GLY A 1 282 ? -13.586 27.450 -1.221 1.00 34.19 282 GLY A N 1
ATOM 2171 C CA . GLY A 1 282 ? -12.702 27.668 -0.078 1.00 34.19 282 GLY A CA 1
ATOM 2172 C C . GLY A 1 282 ? -13.029 26.910 1.203 1.00 34.19 282 GLY A C 1
ATOM 2173 O O . GLY A 1 282 ? -13.973 27.257 1.907 1.00 34.19 282 GLY A O 1
ATOM 2174 N N . MET A 1 283 ? -12.164 25.963 1.561 1.00 31.50 283 MET A N 1
ATOM 2175 C CA . MET A 1 283 ? -12.057 25.506 2.939 1.00 31.50 283 MET A CA 1
ATOM 2176 C C . MET A 1 283 ? -10.649 25.774 3.464 1.00 31.50 283 MET A C 1
ATOM 2178 O O . MET A 1 283 ? -9.630 25.543 2.821 1.00 31.50 283 MET A O 1
ATOM 2182 N N . THR A 1 284 ? -10.680 26.398 4.631 1.00 30.16 284 THR A N 1
ATOM 2183 C CA . THR A 1 284 ? -9.621 26.793 5.547 1.00 30.16 284 THR A CA 1
ATOM 2184 C C . THR A 1 284 ? -8.617 25.678 5.831 1.00 30.16 284 THR A C 1
ATOM 2186 O O . THR A 1 284 ? -9.028 24.549 6.054 1.00 30.16 284 THR A O 1
ATOM 2189 N N . GLN A 1 285 ? -7.336 26.065 5.856 1.00 30.14 285 GLN A N 1
ATOM 2190 C CA . GLN A 1 285 ? -6.128 25.400 6.380 1.00 30.14 285 GLN A CA 1
ATOM 2191 C C . GLN A 1 285 ? -6.233 23.912 6.799 1.00 30.14 285 GLN A C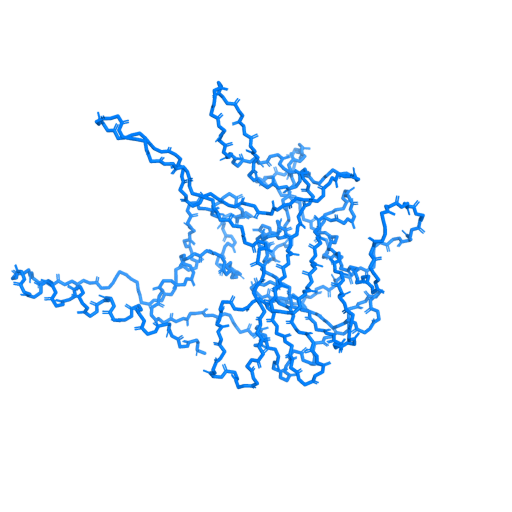 1
ATOM 2193 O O . GLN A 1 285 ? -7.024 23.587 7.690 1.00 30.14 285 GLN A O 1
ATOM 2198 N N . PRO A 1 286 ? -5.364 23.024 6.266 1.00 36.06 286 PRO A N 1
ATOM 2199 C CA . PRO A 1 286 ? -5.384 21.605 6.606 1.00 36.06 286 PRO A CA 1
ATOM 2200 C C . PRO A 1 286 ? -5.153 21.424 8.107 1.00 36.06 286 PRO A C 1
ATOM 2202 O O . PRO A 1 286 ? -4.120 21.812 8.656 1.00 36.06 286 PRO A O 1
ATOM 2205 N N . THR A 1 287 ? -6.142 20.850 8.789 1.00 31.08 287 THR A N 1
ATOM 2206 C CA . THR A 1 287 ? -6.053 20.533 10.215 1.00 31.08 287 THR A CA 1
ATOM 2207 C C . THR A 1 287 ? -5.862 19.020 10.390 1.00 31.08 287 THR A C 1
ATOM 2209 O O . THR A 1 287 ? -6.789 18.321 10.750 1.00 31.08 287 THR A O 1
ATOM 2212 N N . VAL A 1 288 ? -4.628 18.559 10.131 1.00 37.12 288 VAL A N 1
ATOM 2213 C CA . VAL A 1 288 ? -3.814 17.652 10.975 1.00 37.12 288 VAL A CA 1
ATOM 2214 C C . VAL A 1 288 ? -4.270 16.186 11.242 1.00 37.12 288 VAL A C 1
ATOM 2216 O O . VAL A 1 288 ? -5.090 15.949 12.123 1.00 37.12 288 VAL A O 1
ATOM 2219 N N . ILE A 1 289 ? -3.552 15.180 10.696 1.00 37.28 289 ILE A N 1
ATOM 2220 C CA . ILE A 1 289 ? -3.170 13.964 11.463 1.00 37.28 289 ILE A CA 1
ATOM 2221 C C . ILE A 1 289 ? -1.862 14.314 12.186 1.00 37.28 289 ILE A C 1
ATOM 2223 O O . ILE A 1 289 ? -0.801 14.411 11.568 1.00 37.28 289 ILE A O 1
ATOM 2227 N N . ARG A 1 290 ? -1.923 14.582 13.499 1.00 32.25 290 ARG A N 1
ATOM 2228 C CA . ARG A 1 290 ? -0.720 14.840 14.314 1.00 32.25 290 ARG A CA 1
ATOM 2229 C C . ARG A 1 290 ? -0.286 13.537 14.963 1.00 32.25 290 ARG A C 1
ATOM 2231 O O . ARG A 1 290 ? -0.934 13.048 15.882 1.00 32.25 290 ARG A O 1
ATOM 2238 N N . CYS A 1 291 ? 0.818 13.025 14.434 1.00 28.09 291 CYS A N 1
ATOM 2239 C CA . CYS A 1 291 ? 1.570 11.856 14.868 1.00 28.09 291 CYS A CA 1
ATOM 2240 C C . CYS A 1 291 ? 2.184 12.021 16.274 1.00 28.09 291 CYS A C 1
ATOM 2242 O O . CYS A 1 291 ? 2.360 13.148 16.745 1.00 28.09 291 CYS A O 1
ATOM 2244 N N . LEU A 1 292 ? 2.616 10.904 16.881 1.00 27.05 292 LEU A N 1
ATOM 2245 C CA . LEU A 1 292 ? 4.022 10.599 17.235 1.00 27.05 292 LEU A CA 1
ATOM 2246 C C . LEU A 1 292 ? 4.105 9.654 18.450 1.00 27.05 292 LEU A C 1
ATOM 2248 O O . LEU A 1 292 ? 3.789 10.064 19.568 1.00 27.05 292 LEU A O 1
ATOM 2252 N N . ARG A 1 293 ? 4.683 8.461 18.262 1.00 21.86 293 ARG A N 1
ATOM 2253 C CA . ARG A 1 293 ? 6.077 8.165 18.657 1.00 21.86 293 ARG A CA 1
ATOM 2254 C C . ARG A 1 293 ? 6.595 6.891 17.953 1.00 21.86 293 ARG A C 1
ATOM 2256 O O . ARG A 1 293 ? 5.768 6.040 17.641 1.00 21.86 293 ARG A O 1
ATOM 2263 N N . PRO A 1 294 ? 7.917 6.797 17.704 1.00 30.36 294 PRO A N 1
ATOM 2264 C CA . PRO A 1 294 ? 8.593 5.537 17.391 1.00 30.36 294 PRO A CA 1
ATOM 2265 C C . PRO A 1 294 ? 8.544 4.555 18.570 1.00 30.36 294 PRO A C 1
ATOM 2267 O O . PRO A 1 294 ? 8.406 5.027 19.728 1.00 30.36 294 PRO A O 1
#

Secondary structure (DSSP, 8-state):
-PPPPHHHHHHHHHHHHHHHHTT-S----S-SB--TT---TTTTTTS-SGGGGGGS--TT-GGGG--SB--PPTT-PPTT-TGGGGSPBPTTSTT-EEEE-SSEEEEEEE--SS--EEEEE-STTTS--EEEEEETTEEEEEEETTT-SEEEEEETTEEEEEE-TT----TTPPEEE--EEEE--EE-TT--EE--EEE-TTEEEEE--SSGGG--TT-SEEEETTEEEEEEETGGGTEEETTTTEEE--S--TT-STTEEE-S--EEEEE-S--PSP------S---------

Solvent-accessible surface area (backbone atoms only — not comparable to full-atom values): 17147 Å² total; per-residue (Å²): 126,75,77,70,65,76,59,61,67,49,48,54,54,51,52,52,50,52,34,57,75,69,72,48,98,71,86,76,81,91,58,60,48,34,38,44,85,53,73,42,91,82,44,53,91,53,42,41,64,68,89,52,45,65,72,46,45,58,84,83,40,61,38,54,64,68,19,85,40,65,75,75,73,84,80,64,63,56,74,68,39,74,63,44,76,67,40,49,70,36,49,89,24,90,74,34,24,35,49,81,38,63,45,22,44,39,40,27,34,70,58,71,94,62,63,47,35,38,33,30,20,61,51,99,69,42,63,56,40,33,37,39,40,48,56,91,52,39,31,37,37,27,25,19,54,42,43,40,45,50,40,82,44,77,59,91,96,43,78,45,73,43,80,40,71,58,23,32,59,42,64,91,46,61,70,34,77,39,56,50,63,84,36,72,64,47,71,45,98,87,66,49,77,43,72,58,43,72,46,50,86,22,64,34,33,37,47,58,60,87,47,80,92,73,50,67,87,78,46,34,28,26,52,51,97,60,30,33,21,38,50,44,52,36,63,88,66,42,36,21,27,76,87,75,33,22,22,61,26,23,70,90,55,98,85,49,73,85,37,42,41,77,52,93,50,43,29,56,50,71,43,89,56,83,81,70,83,89,75,94,71,92,77,82,76,90,55,41,38,78,79,88,81,135

Nearest PDB structures (foldseek):
  4qiw-assembly2_Q  TM=1.550E-01  e=4.132E+00  Thermococcus kodakarensis KOD1
  9co6-assembly1_A  TM=2.340E-01  e=5.569E+00  Severe acute respiratory syndrome coronavirus 2
  7xo7-assembly1_B  TM=2.429E-01  e=9.528E+00  Severe acute respiratory syndrome coronavirus 2
  8cro-assembly1_E  TM=1.555E-01  e=8.456E+00  Pyrococcus furiosus DSM 3638

Foldseek 3Di:
DDQPDPVLVVVVVVVQVVCVVVVHPGDDDPAQEQQQLDFDPQCPLLAPPSVQSSVADAPPTCSQPNHNDHPDDPDDDQFPDPVLVVAPAFPPAPQKGWAADSFFIKIKGFQDPAWWKKFKQLDPAARGAWIWTDDDFKIFIWGFPLQQQWDWDDDPPDTWTDGDLLRDHDHPGDTHFRKIWPADWDADPVRDTDHTDIDGLRTAGEEADPDSVPDDPSHQWYAYPRMIMGGDGCRSVQQNRVQQQWGAHNDDDPPDDSRIDHDQAMAMYIDPDDDDDDDDDDDDDGDDPHDDDD

Mean predicted aligned error: 8.56 Å

Sequence (294 aa):
MRRLPPDQARIDVELDRIIRQTNLAGGIVFAWLDEWFKRNWMYFDLERPAINTPQWLNTLDAEEHYGPIATDPQGDPPLCSAEAKAMPAVPGAPGLLGEATPAGVQLAWKTEGQTRVLLFDVHPTAGDECRVTLKGTKGQLLVNSGYRPFKPQVVGKQTYRLYDPHATPVPVAPLVPYVTLPNIRRLGRDGTVYPAETDEPGQLRGGGAEDPASRDLTEDFCTAGGWTHLSVPWTPLNVTDPSSHQVQDGRPSADRQDHTLRIEGIGGCVHSEVLASPAHAGMTQPTVIRCLRP